Protein AF-A0A9E5UWP7-F1 (afdb_monomer_lite)

Sequence (345 aa):
MDYLLLKAWEAALHFHFDRAQHLLGEIMPRVEPDPQLSNEARVLRGFINAVSGNVSHQAIDEINEAVHYFSTQRKYRSASRAWLISTWLYAQRGESNLVAESMRKQENLLNLIGSAHHVVRIHEFSRVHLFSQWSTAARKMIRNAADQNHANNTTFLRIYGFGSPRVLMGEDTTRSRAVYGNIGLKLLLYMLEKRIATLNELIDAIYPDTDPKVSRTRFHTAMSEFKKTINEPDWCVYSAVRGQYEIGEEFLYYYDTEEFNRLHDQMARVHSLPQQLILWLRMLELYDEFAVSLDGEVFDQLREFYRNRFEALREHIAGVMPDLKREAYIDPYWIDYLNKRLKLK

Structure (mmCIF, N/CA/C/O backbone):
data_AF-A0A9E5UWP7-F1
#
_entry.id   AF-A0A9E5UWP7-F1
#
loop_
_atom_site.group_PDB
_atom_site.id
_atom_site.type_symbol
_atom_site.label_atom_id
_atom_site.label_alt_id
_atom_site.label_comp_id
_atom_site.label_asym_id
_atom_site.label_entity_id
_atom_site.label_seq_id
_atom_site.pdbx_PDB_ins_code
_atom_site.Cartn_x
_atom_site.Cartn_y
_atom_site.Cartn_z
_atom_site.occupancy
_atom_site.B_iso_or_equiv
_atom_site.auth_seq_id
_atom_site.auth_comp_id
_atom_site.auth_asym_id
_atom_site.auth_atom_id
_atom_site.pdbx_PDB_model_num
ATOM 1 N N . MET A 1 1 ? 13.812 23.009 -9.550 1.00 61.75 1 MET A N 1
ATOM 2 C CA . MET A 1 1 ? 13.468 21.946 -10.517 1.00 61.75 1 MET A CA 1
ATOM 3 C C . MET A 1 1 ? 12.455 22.539 -11.471 1.00 61.75 1 MET A C 1
ATOM 5 O O . MET A 1 1 ? 11.557 23.215 -10.984 1.00 61.75 1 MET A O 1
ATOM 9 N N . ASP A 1 2 ? 12.639 22.369 -12.779 1.00 83.75 2 ASP A N 1
ATOM 10 C CA . ASP A 1 2 ? 11.694 22.882 -13.777 1.00 83.75 2 ASP A CA 1
ATOM 11 C C . ASP A 1 2 ? 10.281 22.326 -13.506 1.00 83.75 2 ASP A C 1
ATOM 13 O O . ASP A 1 2 ? 10.116 21.142 -13.193 1.00 83.75 2 ASP A O 1
ATOM 17 N N . TYR A 1 3 ? 9.267 23.188 -13.578 1.00 86.88 3 TYR A N 1
ATOM 18 C CA . TYR A 1 3 ? 7.869 22.834 -13.325 1.00 86.88 3 TYR A CA 1
ATOM 19 C C . TYR A 1 3 ? 7.346 21.765 -14.294 1.00 86.88 3 TYR A C 1
ATOM 21 O O . TYR A 1 3 ? 6.560 20.900 -13.904 1.00 86.88 3 TYR A O 1
ATOM 29 N N . LEU A 1 4 ? 7.802 21.780 -15.546 1.00 85.88 4 LEU A N 1
ATOM 30 C CA . LEU A 1 4 ? 7.428 20.767 -16.525 1.00 85.88 4 LEU A CA 1
ATOM 31 C C . LEU A 1 4 ? 8.072 19.419 -16.190 1.00 85.88 4 LEU A C 1
ATOM 33 O O . LEU A 1 4 ? 7.406 18.392 -16.296 1.00 85.88 4 LEU A O 1
ATOM 37 N N . LEU A 1 5 ? 9.317 19.409 -15.702 1.00 87.88 5 LEU A N 1
ATOM 38 C CA . LEU A 1 5 ? 9.981 18.179 -15.255 1.00 87.88 5 LEU A CA 1
ATOM 39 C C . LEU A 1 5 ? 9.270 17.562 -14.047 1.00 87.88 5 LEU A C 1
ATOM 41 O O . LEU A 1 5 ? 9.097 16.347 -13.994 1.00 87.88 5 LEU A O 1
ATOM 45 N N . LEU A 1 6 ? 8.789 18.394 -13.120 1.00 85.88 6 LEU A N 1
ATOM 46 C CA . LEU A 1 6 ? 7.908 17.970 -12.027 1.00 85.88 6 LEU A CA 1
ATOM 47 C C . LEU A 1 6 ? 6.630 17.299 -12.547 1.00 85.88 6 LEU A C 1
ATOM 49 O O . LEU A 1 6 ? 6.312 16.192 -12.121 1.00 85.88 6 LEU A O 1
ATOM 53 N N . LYS A 1 7 ? 5.933 17.929 -13.499 1.00 86.12 7 LYS A N 1
ATOM 54 C CA . LYS A 1 7 ? 4.721 17.365 -14.115 1.00 86.12 7 LYS A CA 1
ATOM 55 C C . LYS A 1 7 ? 4.980 16.075 -14.880 1.00 86.12 7 LYS A C 1
ATOM 57 O O . LYS A 1 7 ? 4.128 15.192 -14.894 1.00 86.12 7 LYS A O 1
ATOM 62 N N . ALA A 1 8 ? 6.131 15.966 -15.534 1.00 87.75 8 ALA A N 1
ATOM 63 C CA . ALA A 1 8 ? 6.506 14.766 -16.265 1.00 87.75 8 ALA A CA 1
ATOM 64 C C . ALA A 1 8 ? 6.761 13.599 -15.296 1.00 87.75 8 ALA A C 1
ATOM 66 O O . ALA A 1 8 ? 6.270 12.494 -15.524 1.00 87.75 8 ALA A O 1
ATOM 67 N N . TRP A 1 9 ? 7.430 13.863 -14.167 1.00 87.25 9 TRP A N 1
ATOM 68 C CA . TRP A 1 9 ? 7.557 12.906 -13.065 1.00 87.25 9 TRP A CA 1
ATOM 69 C C . TRP A 1 9 ? 6.205 12.516 -12.476 1.00 87.25 9 TRP A C 1
ATOM 71 O O . TRP A 1 9 ? 5.937 11.332 -12.307 1.00 87.25 9 TRP A O 1
ATOM 81 N N . GLU A 1 10 ? 5.343 13.489 -12.190 1.00 73.69 10 GLU A N 1
ATOM 82 C CA . GLU A 1 10 ? 3.994 13.242 -11.681 1.00 73.69 10 GLU A CA 1
ATOM 83 C C . GLU A 1 10 ? 3.199 12.350 -12.641 1.00 73.69 10 GLU A C 1
ATOM 85 O O . GLU A 1 10 ? 2.652 11.336 -12.216 1.00 73.69 10 GLU A O 1
ATOM 90 N N . ALA A 1 11 ? 3.198 12.663 -13.939 1.00 75.25 11 ALA A N 1
ATOM 91 C CA . ALA A 1 11 ? 2.540 11.854 -14.958 1.00 75.25 11 ALA A CA 1
ATOM 92 C C . ALA A 1 11 ? 3.095 10.422 -15.000 1.00 75.25 11 ALA A C 1
ATOM 94 O O . ALA A 1 11 ? 2.311 9.475 -15.011 1.00 75.25 11 ALA A O 1
ATOM 95 N N . ALA A 1 12 ? 4.420 10.248 -14.965 1.00 77.62 12 ALA A N 1
ATOM 96 C CA . ALA A 1 12 ? 5.044 8.925 -14.981 1.00 77.62 12 ALA A CA 1
ATOM 97 C C . ALA A 1 12 ? 4.727 8.112 -13.715 1.00 77.62 12 ALA A C 1
ATOM 99 O O . ALA A 1 12 ? 4.446 6.921 -13.805 1.00 77.62 12 ALA A O 1
ATOM 100 N N . LEU A 1 13 ? 4.722 8.749 -12.539 1.00 73.69 13 LEU A N 1
ATOM 101 C CA . LEU A 1 13 ? 4.362 8.110 -11.267 1.00 73.69 13 LEU A CA 1
ATOM 102 C C . LEU A 1 13 ? 2.877 7.722 -11.200 1.00 73.69 13 LEU A C 1
ATOM 104 O O . LEU A 1 13 ? 2.523 6.782 -10.494 1.00 73.69 13 LEU A O 1
ATOM 108 N N . HIS A 1 14 ? 2.023 8.411 -11.959 1.00 70.56 14 HIS A N 1
ATOM 109 C CA . HIS A 1 14 ? 0.613 8.066 -12.158 1.00 70.56 14 HIS A CA 1
ATOM 110 C C . HIS A 1 14 ? 0.376 7.188 -13.396 1.00 70.56 14 HIS A C 1
ATOM 112 O O . HIS A 1 14 ? -0.765 7.021 -13.819 1.00 70.56 14 HIS A O 1
ATOM 118 N N . PHE A 1 15 ? 1.435 6.607 -13.968 1.00 75.06 15 PHE A N 1
ATOM 119 C CA . PHE A 1 15 ? 1.376 5.686 -15.107 1.00 75.06 15 PHE A CA 1
ATOM 120 C C . PHE A 1 15 ? 0.800 6.289 -16.404 1.00 75.06 15 PHE A C 1
ATOM 122 O O . PHE A 1 15 ? 0.404 5.570 -17.317 1.00 75.06 15 PHE A O 1
ATOM 129 N N . HIS A 1 16 ? 0.799 7.616 -16.538 1.00 80.06 16 HIS A N 1
ATOM 130 C CA . HIS A 1 16 ? 0.444 8.322 -17.770 1.00 80.06 16 HIS A CA 1
ATOM 131 C C . HIS A 1 16 ? 1.678 8.482 -18.676 1.00 80.06 16 HIS A C 1
ATOM 133 O O . HIS A 1 16 ? 2.157 9.598 -18.893 1.00 80.06 16 HIS A O 1
ATOM 139 N N . PHE A 1 17 ? 2.225 7.370 -19.179 1.00 85.75 17 PHE A N 1
ATOM 140 C CA . PHE A 1 17 ? 3.526 7.354 -19.867 1.00 85.75 17 PHE A CA 1
ATOM 141 C C . PHE A 1 17 ? 3.561 8.149 -21.167 1.00 85.75 17 PHE A C 1
ATOM 143 O O . PHE A 1 17 ? 4.529 8.869 -21.377 1.00 85.75 17 PHE A O 1
ATOM 150 N N . ASP A 1 18 ? 2.502 8.126 -21.978 1.00 85.75 18 ASP A N 1
ATOM 151 C CA . ASP A 1 18 ? 2.444 8.937 -23.204 1.00 85.75 18 ASP A CA 1
ATOM 152 C C . ASP A 1 18 ? 2.550 10.429 -22.886 1.00 85.75 18 ASP A C 1
ATOM 154 O O . ASP A 1 18 ? 3.300 11.175 -23.517 1.00 85.75 18 ASP A O 1
ATOM 158 N N . ARG A 1 19 ? 1.851 10.860 -21.831 1.00 89.06 19 ARG A N 1
ATOM 159 C CA . ARG A 1 19 ? 1.917 12.236 -21.338 1.00 89.06 19 ARG A CA 1
ATOM 160 C C . ARG A 1 19 ? 3.298 12.559 -20.776 1.00 89.06 19 ARG A C 1
ATOM 162 O O . ARG A 1 19 ? 3.819 13.636 -21.049 1.00 89.06 19 ARG A O 1
ATOM 169 N N . ALA A 1 20 ? 3.884 11.657 -19.992 1.00 91.00 20 ALA A N 1
ATOM 170 C CA . ALA A 1 20 ? 5.219 11.846 -19.436 1.00 91.00 20 ALA A CA 1
ATOM 171 C C . ALA A 1 20 ? 6.283 11.939 -20.540 1.00 91.00 20 ALA A C 1
ATOM 173 O O . ALA A 1 20 ? 7.130 12.826 -20.493 1.00 91.00 20 ALA A O 1
ATOM 174 N N . GLN A 1 21 ? 6.197 11.079 -21.556 1.00 92.75 21 GLN A N 1
ATOM 175 C CA . GLN A 1 21 ? 7.086 11.049 -22.714 1.00 92.75 21 GLN A CA 1
ATOM 176 C C . GLN A 1 21 ? 6.933 12.310 -23.570 1.00 92.75 21 GLN A C 1
ATOM 178 O O . GLN A 1 21 ? 7.932 12.899 -23.981 1.00 92.75 21 GLN A O 1
ATOM 183 N N . HIS A 1 22 ? 5.696 12.757 -23.798 1.00 93.31 22 HIS A N 1
ATOM 184 C CA . HIS A 1 22 ? 5.411 14.006 -24.497 1.00 93.31 22 HIS A CA 1
ATOM 185 C C . HIS A 1 22 ? 6.023 15.209 -23.767 1.00 93.31 22 HIS A C 1
ATOM 187 O O . HIS A 1 22 ? 6.807 15.948 -24.360 1.00 93.31 22 HIS A O 1
ATOM 193 N N . LEU A 1 23 ? 5.755 15.348 -22.461 1.00 94.44 23 LEU A N 1
ATOM 194 C CA . LEU A 1 23 ? 6.343 16.406 -21.633 1.00 94.44 23 LEU A CA 1
ATOM 195 C C . LEU A 1 23 ? 7.872 16.335 -21.640 1.00 94.44 23 LEU A C 1
ATOM 197 O O . LEU A 1 23 ? 8.538 17.355 -21.773 1.00 94.44 23 LEU A O 1
ATOM 201 N N . LEU A 1 24 ? 8.444 15.135 -21.541 1.00 94.19 24 LEU A N 1
ATOM 202 C CA . LEU A 1 24 ? 9.887 14.941 -21.609 1.00 94.19 24 LEU A CA 1
ATOM 203 C C . LEU A 1 24 ? 10.463 15.447 -22.942 1.00 94.19 24 LEU A C 1
ATOM 205 O O . LEU A 1 24 ? 11.496 16.113 -22.932 1.00 94.19 24 LEU A O 1
ATOM 209 N N . GLY A 1 25 ? 9.788 15.198 -24.067 1.00 94.00 25 GLY A N 1
ATOM 210 C CA . GLY A 1 25 ? 10.163 15.738 -25.377 1.00 94.00 25 GLY A CA 1
ATOM 211 C C . GLY A 1 25 ? 10.193 17.270 -25.417 1.00 94.00 25 GLY A C 1
ATOM 212 O O . GLY A 1 25 ? 11.116 17.845 -25.988 1.00 94.00 25 GLY A O 1
ATOM 213 N N . GLU A 1 26 ? 9.243 17.937 -24.754 1.00 94.38 26 GLU A N 1
ATOM 214 C CA . GLU A 1 26 ? 9.214 19.405 -24.650 1.00 94.38 26 GLU A CA 1
ATOM 215 C C . GLU A 1 26 ? 10.327 19.971 -23.754 1.00 94.38 26 GLU A C 1
ATOM 217 O O . GLU A 1 26 ? 10.829 21.075 -23.987 1.00 94.38 26 GLU A O 1
ATOM 222 N N . ILE A 1 27 ? 10.696 19.232 -22.706 1.00 94.00 27 ILE A N 1
ATOM 223 C CA . ILE A 1 27 ? 11.631 19.683 -21.669 1.00 94.00 27 ILE A CA 1
ATOM 224 C C . ILE A 1 27 ? 13.079 19.520 -22.113 1.00 94.00 27 ILE A C 1
ATOM 226 O O . ILE A 1 27 ? 13.896 20.390 -21.818 1.00 94.00 27 ILE A O 1
ATOM 230 N N . MET A 1 28 ? 13.409 18.425 -22.804 1.00 91.75 28 MET A N 1
ATOM 231 C CA . MET A 1 28 ? 14.795 18.056 -23.117 1.00 91.75 28 MET A CA 1
ATOM 232 C C . MET A 1 28 ? 15.614 19.193 -23.752 1.00 91.75 28 MET A C 1
ATOM 234 O O . MET A 1 28 ? 16.665 19.502 -23.192 1.00 91.75 28 MET A O 1
ATOM 238 N N . PRO A 1 29 ? 15.140 19.903 -24.799 1.00 93.00 29 PRO A N 1
ATOM 239 C CA . PRO A 1 29 ? 15.897 21.012 -25.393 1.00 93.00 29 PRO A CA 1
ATOM 240 C C . PRO A 1 29 ? 16.141 22.186 -24.433 1.00 93.00 29 PRO A C 1
ATOM 242 O O . PRO A 1 29 ? 17.072 22.963 -24.617 1.00 93.00 29 PRO A O 1
ATOM 245 N N . ARG A 1 30 ? 15.289 22.348 -23.411 1.00 91.75 30 ARG A N 1
ATOM 246 C CA . ARG A 1 30 ? 15.376 23.441 -22.429 1.00 91.75 30 ARG A CA 1
ATOM 247 C C . ARG A 1 30 ? 16.336 23.121 -21.293 1.00 91.75 30 ARG A C 1
ATOM 249 O O . ARG A 1 30 ? 16.975 24.025 -20.767 1.00 91.75 30 ARG A O 1
ATOM 256 N N . VAL A 1 31 ? 16.406 21.850 -20.896 1.00 91.62 31 VAL A N 1
ATOM 257 C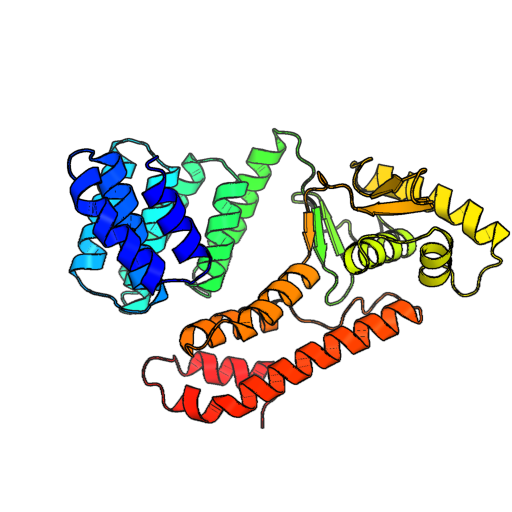 CA . VAL A 1 31 ? 17.232 21.402 -19.765 1.00 91.62 31 VAL A CA 1
ATOM 258 C C . VAL A 1 31 ? 18.616 20.931 -20.181 1.00 91.62 31 VAL A C 1
ATOM 260 O O . VAL A 1 31 ? 19.473 20.799 -19.318 1.00 91.62 31 VAL A O 1
ATOM 263 N N . GLU A 1 32 ? 18.853 20.694 -21.472 1.00 90.94 32 GLU A N 1
ATOM 264 C CA . GLU A 1 32 ? 20.148 20.253 -22.001 1.00 90.94 32 GLU A CA 1
ATOM 265 C C . GLU A 1 32 ? 21.340 21.132 -21.565 1.00 90.94 32 GLU A C 1
ATOM 267 O O . GLU A 1 32 ? 22.367 20.562 -21.190 1.00 90.94 32 GLU A O 1
ATOM 272 N N . PRO A 1 33 ? 21.224 22.477 -21.488 1.00 94.31 33 PRO A N 1
ATOM 273 C CA . PRO A 1 33 ? 22.312 23.326 -20.997 1.00 94.31 33 PRO A CA 1
ATOM 274 C C . PRO A 1 33 ? 22.608 23.191 -19.495 1.00 94.31 33 PRO A C 1
ATOM 276 O O . PRO A 1 33 ? 23.682 23.599 -19.057 1.00 94.31 33 PRO A O 1
ATOM 279 N N . ASP A 1 34 ? 21.677 22.657 -18.695 1.00 95.75 34 ASP A N 1
ATOM 280 C CA . ASP A 1 34 ? 21.845 22.435 -17.255 1.00 95.75 34 ASP A CA 1
ATOM 281 C C . ASP A 1 34 ? 22.144 20.945 -16.992 1.00 95.75 34 ASP A C 1
ATOM 283 O O . ASP A 1 34 ? 21.238 20.104 -17.041 1.00 95.75 34 ASP A O 1
ATOM 287 N N . PRO A 1 35 ? 23.392 20.583 -16.636 1.00 94.94 35 PRO A N 1
ATOM 288 C CA . PRO A 1 35 ? 23.767 19.189 -16.422 1.00 94.94 35 PRO A CA 1
ATOM 289 C C . PRO A 1 35 ? 22.945 18.486 -15.338 1.00 94.94 35 PRO A C 1
ATOM 291 O O . PRO A 1 35 ? 22.745 17.276 -15.413 1.00 94.94 35 PRO A O 1
ATOM 294 N N . GLN A 1 36 ? 22.461 19.203 -14.320 1.00 95.12 36 GLN A N 1
ATOM 295 C CA . GLN A 1 36 ? 21.628 18.596 -13.288 1.00 95.12 36 GLN A CA 1
ATOM 296 C C . GLN A 1 36 ? 20.248 18.252 -13.839 1.00 95.12 36 GLN A C 1
ATOM 298 O O . GLN A 1 36 ? 19.777 17.132 -13.634 1.00 95.12 36 GLN A O 1
ATOM 303 N N . LEU A 1 37 ? 19.592 19.206 -14.499 1.00 94.25 37 LEU A N 1
ATOM 304 C CA . LEU A 1 37 ? 18.239 19.005 -15.015 1.00 94.25 37 LEU A CA 1
ATOM 305 C C . LEU A 1 37 ? 18.226 18.015 -16.185 1.00 94.25 37 LEU A C 1
ATOM 307 O O . LEU A 1 37 ? 17.345 17.158 -16.230 1.00 94.25 37 LEU A O 1
ATOM 311 N N . SER A 1 38 ? 19.235 18.061 -17.058 1.00 96.25 38 SER A N 1
ATOM 312 C CA . SER A 1 38 ? 19.435 17.082 -18.130 1.00 96.25 38 SER A CA 1
ATOM 313 C C . SER A 1 38 ? 19.564 15.655 -17.581 1.00 96.25 38 SER A C 1
ATOM 315 O O . SER A 1 38 ? 18.869 14.744 -18.033 1.00 96.25 38 SER A O 1
ATOM 317 N N . ASN A 1 39 ? 20.358 15.447 -16.522 1.00 97.00 39 ASN A N 1
ATOM 318 C CA . ASN A 1 39 ? 20.474 14.123 -15.909 1.00 97.00 39 ASN A CA 1
ATOM 319 C C . ASN A 1 39 ? 19.204 13.687 -15.159 1.00 97.00 39 ASN A C 1
ATOM 321 O O . ASN A 1 39 ? 18.863 12.511 -15.209 1.00 97.00 39 ASN A O 1
ATOM 325 N N . GLU A 1 40 ? 18.446 14.585 -14.517 1.00 94.94 40 GLU A N 1
ATOM 326 C CA . GLU A 1 40 ? 17.133 14.218 -13.946 1.00 94.94 40 GLU A CA 1
ATOM 327 C C . GLU A 1 40 ? 16.128 13.818 -15.045 1.00 94.94 40 GLU A C 1
ATOM 329 O O . GLU A 1 40 ? 15.334 12.897 -14.850 1.00 94.94 40 GLU A O 1
ATOM 334 N N . ALA A 1 41 ? 16.180 14.462 -16.215 1.00 95.69 41 ALA A N 1
ATOM 335 C CA . ALA A 1 41 ? 15.358 14.105 -17.369 1.00 95.69 41 ALA A CA 1
ATOM 336 C C . ALA A 1 41 ? 15.743 12.731 -17.953 1.00 95.69 41 ALA A C 1
ATOM 338 O O . ALA A 1 41 ? 14.860 11.934 -18.275 1.00 95.69 41 ALA A O 1
ATOM 339 N N . ARG A 1 42 ? 17.041 12.395 -17.999 1.00 96.56 42 ARG A N 1
ATOM 340 C CA . ARG A 1 42 ? 17.523 11.041 -18.343 1.00 96.56 42 ARG A CA 1
ATOM 341 C C . ARG A 1 42 ? 17.041 9.988 -17.347 1.00 96.56 42 ARG A C 1
ATOM 343 O O . ARG A 1 42 ? 16.608 8.917 -17.759 1.00 96.56 42 ARG A O 1
ATOM 350 N N . VAL A 1 43 ? 17.040 10.303 -16.047 1.00 95.62 43 VAL A N 1
ATOM 351 C CA . VAL A 1 43 ? 16.481 9.412 -15.014 1.00 95.62 43 VAL A CA 1
ATOM 352 C C . VAL A 1 43 ? 14.995 9.156 -15.254 1.00 95.62 43 VAL A C 1
ATOM 354 O O . VAL A 1 43 ? 14.568 8.004 -15.228 1.00 95.62 43 VAL A O 1
ATOM 357 N N . LEU A 1 44 ? 14.214 10.199 -15.545 1.00 94.19 44 LEU A N 1
ATOM 358 C CA . LEU A 1 44 ? 12.800 10.049 -15.888 1.00 94.19 44 LEU A CA 1
ATOM 359 C C . LEU A 1 44 ? 12.604 9.188 -17.145 1.00 94.19 44 LEU A C 1
ATOM 361 O O . LEU A 1 44 ? 11.760 8.296 -17.145 1.00 94.19 44 LEU A O 1
ATOM 365 N N . ARG A 1 45 ? 13.405 9.399 -18.195 1.00 95.19 45 ARG A N 1
ATOM 366 C CA . ARG A 1 45 ? 13.354 8.570 -19.408 1.00 95.19 45 ARG A CA 1
ATOM 367 C C . ARG A 1 45 ? 13.653 7.106 -19.119 1.00 95.19 45 ARG A C 1
ATOM 369 O O . ARG A 1 45 ? 12.915 6.231 -19.559 1.00 95.19 45 ARG A O 1
ATOM 376 N N . GLY A 1 46 ? 14.718 6.847 -18.361 1.00 94.25 46 GLY A N 1
ATOM 377 C CA . GLY A 1 46 ? 15.086 5.503 -17.932 1.00 94.25 46 GLY A CA 1
ATOM 378 C C . GLY A 1 46 ? 13.952 4.840 -17.154 1.00 94.25 46 GLY A C 1
ATOM 379 O O . GLY A 1 46 ? 13.654 3.676 -17.397 1.00 94.25 46 GLY A O 1
ATOM 380 N N . PHE A 1 47 ? 13.269 5.589 -16.281 1.00 90.38 47 PHE A N 1
ATOM 381 C CA . PHE A 1 47 ? 12.093 5.102 -15.562 1.00 90.38 47 PHE A CA 1
ATOM 382 C C . PHE A 1 47 ? 10.945 4.741 -16.512 1.00 90.38 47 PHE A C 1
ATOM 384 O O . PHE A 1 47 ? 10.415 3.641 -16.413 1.00 90.38 47 PHE A O 1
ATOM 391 N N . ILE A 1 48 ? 10.597 5.616 -17.462 1.00 89.44 48 ILE A N 1
ATOM 392 C CA . ILE A 1 48 ? 9.552 5.344 -18.463 1.00 89.44 48 ILE A CA 1
ATOM 393 C C . ILE A 1 48 ? 9.893 4.083 -19.269 1.00 89.44 48 ILE A C 1
ATOM 395 O O . ILE A 1 48 ? 9.040 3.209 -19.424 1.00 89.44 48 ILE A O 1
ATOM 399 N N . ASN A 1 49 ? 11.141 3.953 -19.728 1.00 89.38 49 ASN A N 1
ATOM 400 C CA . ASN A 1 49 ? 11.614 2.788 -20.476 1.00 89.38 49 ASN A CA 1
ATOM 401 C C . ASN A 1 49 ? 11.533 1.506 -19.646 1.00 89.38 49 ASN A C 1
ATOM 403 O O . ASN A 1 49 ? 11.017 0.503 -20.134 1.00 89.38 49 ASN A O 1
ATOM 407 N N . ALA A 1 50 ? 11.979 1.558 -18.388 1.00 83.31 50 ALA A N 1
ATOM 408 C CA . ALA A 1 50 ? 11.925 0.423 -17.480 1.00 83.31 50 ALA A CA 1
ATOM 409 C C . ALA A 1 50 ? 10.474 -0.007 -17.216 1.00 83.31 50 ALA A C 1
ATOM 411 O O . ALA A 1 50 ? 10.140 -1.178 -17.352 1.00 83.31 50 ALA A O 1
ATOM 412 N N . VAL A 1 51 ? 9.559 0.925 -16.933 1.00 77.38 51 VAL A N 1
ATOM 413 C CA . VAL A 1 51 ? 8.149 0.565 -16.695 1.00 77.38 51 VAL A CA 1
ATOM 414 C C . VAL A 1 51 ? 7.468 0.042 -17.964 1.00 77.38 51 VAL A C 1
ATOM 416 O O . VAL A 1 51 ? 6.612 -0.837 -17.884 1.00 77.38 51 VAL A O 1
ATOM 419 N N . SER A 1 52 ? 7.852 0.558 -19.132 1.00 79.06 52 SER A N 1
ATOM 420 C CA . SER A 1 52 ? 7.260 0.173 -20.420 1.00 79.06 52 SER A CA 1
ATOM 421 C C . SER A 1 52 ? 7.881 -1.092 -21.027 1.00 79.06 52 SER A C 1
ATOM 423 O O . SER A 1 52 ? 7.409 -1.551 -22.060 1.00 79.06 52 SER A O 1
ATOM 425 N N . GLY A 1 53 ? 8.952 -1.637 -20.436 1.00 77.81 53 GLY A N 1
ATOM 426 C CA . GLY A 1 53 ? 9.706 -2.769 -20.993 1.00 77.81 53 GLY A CA 1
ATOM 427 C C . GLY A 1 53 ? 10.527 -2.433 -22.247 1.00 77.81 53 GLY A C 1
ATOM 428 O O . GLY A 1 53 ? 11.088 -3.327 -22.876 1.00 77.81 53 GLY A O 1
ATOM 429 N N . ASN A 1 54 ? 10.637 -1.152 -22.607 1.00 86.19 54 ASN A N 1
ATOM 430 C CA . ASN A 1 54 ? 11.368 -0.680 -23.784 1.00 86.19 54 ASN A CA 1
ATOM 431 C C . ASN A 1 54 ? 12.855 -0.507 -23.461 1.00 86.19 54 ASN A C 1
ATOM 433 O O . ASN A 1 54 ? 13.373 0.611 -23.383 1.00 86.19 54 ASN A O 1
ATOM 437 N N . VAL A 1 55 ? 13.554 -1.620 -23.239 1.00 87.50 55 VAL A N 1
ATOM 438 C CA . VAL A 1 55 ? 14.972 -1.582 -22.876 1.00 87.50 55 VAL A CA 1
ATOM 439 C C . VAL A 1 55 ? 15.854 -1.502 -24.113 1.00 87.50 55 VAL A C 1
ATOM 441 O O . VAL A 1 55 ? 15.847 -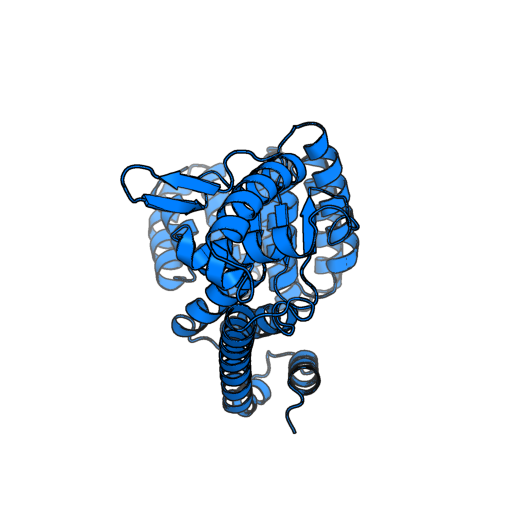2.387 -24.964 1.00 87.50 55 VAL A O 1
ATOM 444 N N . SER A 1 56 ? 16.668 -0.452 -24.184 1.00 90.81 56 SER A N 1
ATOM 445 C CA . SER A 1 56 ? 17.696 -0.272 -25.209 1.00 90.81 56 SER A CA 1
ATOM 446 C C . SER A 1 56 ? 19.059 -0.023 -24.567 1.00 90.81 56 SER A C 1
ATOM 448 O O . SER A 1 56 ? 19.142 0.428 -23.423 1.00 90.81 56 SER A O 1
ATOM 450 N N . HIS A 1 57 ? 20.134 -0.277 -25.318 1.00 91.50 57 HIS A N 1
ATOM 451 C CA . HIS A 1 57 ? 21.488 0.095 -24.895 1.00 91.50 57 HIS A CA 1
ATOM 452 C C . HIS A 1 57 ? 21.582 1.591 -24.584 1.00 91.50 57 HIS A C 1
ATOM 454 O O . HIS A 1 57 ? 22.064 1.959 -23.521 1.00 91.50 57 HIS A O 1
ATOM 460 N N . GLN A 1 58 ? 20.980 2.433 -25.429 1.00 93.75 58 GLN A N 1
ATOM 461 C CA . GLN A 1 58 ? 20.922 3.876 -25.206 1.00 93.75 58 GLN A CA 1
ATOM 462 C C . GLN A 1 58 ? 20.266 4.241 -23.865 1.00 93.75 58 GLN A C 1
ATOM 464 O O . GLN A 1 58 ? 20.781 5.089 -23.144 1.00 93.75 58 GLN A O 1
ATOM 469 N N . ALA A 1 59 ? 19.150 3.600 -23.497 1.00 91.75 59 ALA A N 1
ATOM 470 C CA . ALA A 1 59 ? 18.488 3.867 -22.219 1.00 91.75 59 ALA A CA 1
ATOM 471 C C . ALA A 1 59 ? 19.381 3.522 -21.014 1.00 91.75 59 ALA A C 1
ATOM 473 O O . ALA A 1 59 ? 19.356 4.224 -20.001 1.00 91.75 59 ALA A O 1
ATOM 474 N N . ILE A 1 60 ? 20.163 2.445 -21.130 1.00 93.25 60 ILE A N 1
ATOM 475 C CA . ILE A 1 60 ? 21.113 2.002 -20.105 1.00 93.25 60 ILE A CA 1
ATOM 476 C C . ILE A 1 60 ? 22.311 2.956 -20.020 1.00 93.25 60 ILE A C 1
ATOM 478 O O . ILE A 1 60 ? 22.724 3.339 -18.926 1.00 93.25 60 ILE A O 1
ATOM 482 N N . ASP A 1 61 ? 22.846 3.385 -21.157 1.00 95.31 61 ASP A N 1
ATOM 483 C CA . ASP A 1 61 ? 23.972 4.314 -21.195 1.00 95.31 61 ASP A CA 1
ATOM 484 C C . ASP A 1 61 ? 23.569 5.676 -20.609 1.00 95.31 61 ASP A C 1
ATOM 486 O O . ASP A 1 61 ? 24.238 6.186 -19.710 1.00 95.31 61 ASP A O 1
ATOM 490 N N . GLU A 1 62 ? 22.405 6.208 -20.999 1.00 94.75 62 GLU A N 1
ATOM 491 C CA . GLU A 1 62 ? 21.872 7.469 -20.469 1.00 94.75 62 GLU A CA 1
ATOM 492 C C . GLU A 1 62 ? 21.654 7.419 -18.944 1.00 94.75 62 GLU A C 1
ATOM 494 O O . GLU A 1 62 ? 21.978 8.384 -18.239 1.00 94.75 62 GLU A O 1
ATOM 499 N N . ILE A 1 63 ? 21.130 6.308 -18.401 1.00 96.00 63 ILE A N 1
ATOM 500 C CA . ILE A 1 63 ? 20.941 6.178 -16.947 1.00 96.00 63 ILE A CA 1
ATOM 501 C C . ILE A 1 63 ? 22.275 6.003 -16.215 1.00 96.00 63 ILE A C 1
ATOM 503 O O . ILE A 1 63 ? 22.439 6.542 -15.120 1.00 96.00 63 ILE A O 1
ATOM 507 N N . ASN A 1 64 ? 23.242 5.297 -16.805 1.00 95.31 64 ASN A N 1
ATOM 508 C CA . ASN A 1 64 ? 24.569 5.110 -16.224 1.00 95.31 64 ASN A CA 1
ATOM 509 C C . ASN A 1 64 ? 25.360 6.424 -16.197 1.00 95.31 64 ASN A C 1
ATOM 511 O O . ASN A 1 64 ? 26.026 6.720 -15.202 1.00 95.31 64 ASN A O 1
ATOM 515 N N . GLU A 1 65 ? 25.232 7.256 -17.232 1.00 96.00 65 GLU A N 1
ATOM 516 C CA . GLU A 1 65 ? 25.763 8.619 -17.235 1.00 96.00 65 GLU A CA 1
ATOM 517 C C . GLU A 1 65 ? 25.149 9.458 -16.107 1.00 96.00 65 GLU A C 1
ATOM 519 O O . GLU A 1 65 ? 25.876 10.119 -15.360 1.00 96.00 65 GLU A O 1
ATOM 524 N N . ALA A 1 66 ? 23.828 9.377 -15.911 1.00 96.62 66 ALA A N 1
ATOM 525 C CA . ALA A 1 66 ? 23.153 10.075 -14.819 1.00 96.62 66 ALA A CA 1
ATOM 526 C C . ALA A 1 66 ? 23.604 9.575 -13.438 1.00 96.62 66 ALA A C 1
ATOM 528 O O . ALA A 1 66 ? 23.883 10.378 -12.542 1.00 96.62 66 ALA A O 1
ATOM 529 N N . VAL A 1 67 ? 23.741 8.256 -13.266 1.00 94.75 67 VAL A N 1
ATOM 530 C CA . VAL A 1 67 ? 24.317 7.631 -12.068 1.00 94.75 67 VAL A CA 1
ATOM 531 C C . VAL A 1 67 ? 25.705 8.197 -11.781 1.00 94.75 67 VAL A C 1
ATOM 533 O O . VAL A 1 67 ? 25.969 8.625 -10.650 1.00 94.75 67 VAL A O 1
ATOM 536 N N . HIS A 1 68 ? 26.581 8.218 -12.787 1.00 95.31 68 HIS A N 1
ATOM 537 C CA . HIS A 1 68 ? 27.947 8.705 -12.654 1.00 95.31 68 HIS A CA 1
ATOM 538 C C . HIS A 1 68 ? 27.962 10.187 -12.269 1.00 95.31 68 HIS A C 1
ATOM 540 O O . HIS A 1 68 ? 28.599 10.562 -11.282 1.00 95.31 68 HIS A O 1
ATOM 546 N N . TYR A 1 69 ? 27.191 11.016 -12.977 1.00 97.06 69 TYR A N 1
ATOM 547 C CA . TYR A 1 69 ? 27.059 12.440 -12.690 1.00 97.06 69 TYR A CA 1
ATOM 548 C C . TYR A 1 69 ? 26.605 12.691 -11.245 1.00 97.06 69 TYR A C 1
ATOM 550 O O . TYR A 1 69 ? 27.290 13.389 -10.492 1.00 97.06 69 TYR A O 1
ATOM 558 N N . PHE A 1 70 ? 25.484 12.103 -10.811 1.00 95.94 70 PHE A N 1
ATOM 559 C CA . PHE A 1 70 ? 24.952 12.358 -9.470 1.00 95.94 70 PHE A CA 1
ATOM 560 C C . PHE A 1 70 ? 25.863 11.834 -8.361 1.00 95.94 70 PHE A C 1
ATOM 562 O O . PHE A 1 70 ? 25.968 12.475 -7.314 1.00 95.94 70 PHE A O 1
ATOM 569 N N . SER A 1 71 ? 26.539 10.708 -8.592 1.00 92.19 71 SER A N 1
ATOM 570 C CA . SER A 1 71 ? 27.530 10.161 -7.660 1.00 92.19 71 SER A CA 1
ATOM 571 C C . SER A 1 71 ? 28.708 11.120 -7.485 1.00 92.19 71 SER A C 1
ATOM 573 O O . SER A 1 71 ? 29.043 11.482 -6.357 1.00 92.19 71 SER A O 1
ATOM 575 N N . THR A 1 72 ? 29.275 11.609 -8.591 1.00 94.94 72 THR A N 1
ATOM 576 C CA . THR A 1 72 ? 30.399 12.559 -8.591 1.00 94.94 72 THR A CA 1
ATOM 577 C C . THR A 1 72 ? 30.026 13.883 -7.923 1.00 94.94 72 THR A C 1
ATOM 579 O O . THR A 1 72 ? 30.802 14.432 -7.145 1.00 94.94 72 THR A O 1
ATOM 582 N N . GLN A 1 73 ? 28.800 14.362 -8.142 1.00 95.88 73 GLN A N 1
ATOM 583 C CA . GLN A 1 73 ? 28.275 15.581 -7.516 1.00 95.88 73 GLN A CA 1
ATOM 584 C C . GLN A 1 73 ? 27.780 15.372 -6.073 1.00 95.88 73 GLN A C 1
ATOM 586 O O . GLN A 1 73 ? 27.198 16.286 -5.490 1.00 95.88 73 GLN A O 1
ATOM 591 N N . ARG A 1 74 ? 27.958 14.173 -5.493 1.00 92.50 74 ARG A N 1
ATOM 592 C CA . ARG A 1 74 ? 27.473 13.790 -4.151 1.00 92.50 74 ARG A CA 1
ATOM 593 C C . ARG A 1 74 ? 25.968 14.025 -3.943 1.00 92.50 74 ARG A C 1
ATOM 595 O O . ARG A 1 74 ? 25.495 14.201 -2.822 1.00 92.50 74 ARG A O 1
ATOM 602 N N . LYS A 1 75 ? 25.179 13.984 -5.020 1.00 89.81 75 LYS A N 1
ATOM 603 C CA . LYS A 1 75 ? 23.710 14.080 -4.995 1.00 89.81 75 LYS A CA 1
ATOM 604 C C . LYS A 1 75 ? 23.116 12.696 -4.750 1.00 89.81 75 LYS A C 1
ATOM 606 O O . LYS A 1 75 ? 22.430 12.136 -5.604 1.00 89.81 75 LYS A O 1
ATOM 611 N N . TYR A 1 76 ? 23.392 12.130 -3.574 1.00 86.94 76 TYR A N 1
ATOM 612 C CA . TYR A 1 76 ? 23.144 10.714 -3.291 1.00 86.94 76 TYR A CA 1
ATOM 613 C C . TYR A 1 76 ? 21.682 10.289 -3.498 1.00 86.94 76 TYR A C 1
ATOM 615 O O . TYR A 1 76 ? 21.437 9.233 -4.063 1.00 86.94 76 TYR A O 1
ATOM 623 N N . ARG A 1 77 ? 20.681 11.116 -3.165 1.00 82.00 77 ARG A N 1
ATOM 624 C CA . ARG A 1 77 ? 19.266 10.767 -3.429 1.00 82.00 77 ARG A CA 1
ATOM 625 C C . ARG A 1 77 ? 18.951 10.608 -4.922 1.00 82.00 77 ARG A C 1
ATOM 627 O O . ARG A 1 77 ? 18.198 9.709 -5.290 1.00 82.00 77 ARG A O 1
ATOM 634 N N . SER A 1 78 ? 19.514 11.457 -5.781 1.00 88.88 78 SER A N 1
ATOM 635 C CA . SER A 1 78 ? 19.347 11.351 -7.238 1.00 88.88 78 SER A CA 1
ATOM 636 C C . SER A 1 78 ? 20.142 10.178 -7.804 1.00 88.88 78 SER A C 1
ATOM 638 O O . SER A 1 78 ? 19.583 9.392 -8.565 1.00 88.88 78 SER A O 1
ATOM 640 N N . ALA A 1 79 ? 21.384 9.983 -7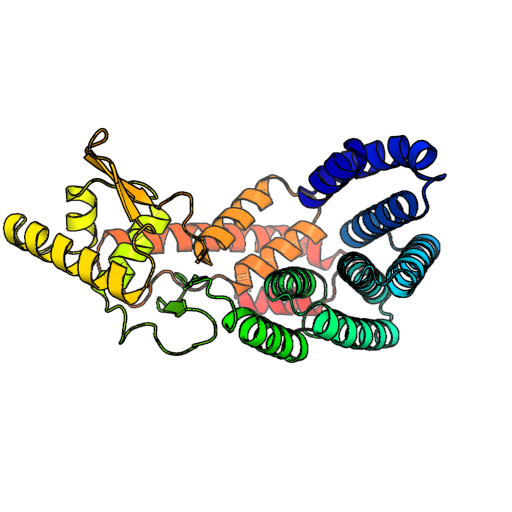.345 1.00 90.38 79 ALA A N 1
ATOM 641 C CA . ALA A 1 79 ? 22.196 8.820 -7.710 1.00 90.38 79 ALA A CA 1
ATOM 642 C C . ALA A 1 79 ? 21.477 7.508 -7.368 1.00 90.38 79 ALA A C 1
ATOM 644 O O . ALA A 1 79 ? 21.463 6.579 -8.163 1.00 90.38 79 ALA A O 1
ATOM 645 N N . SER A 1 80 ? 20.809 7.467 -6.215 1.00 85.56 80 SER A N 1
ATOM 646 C CA . SER A 1 80 ? 20.057 6.311 -5.738 1.00 85.56 80 SER A CA 1
ATOM 647 C C . SER A 1 80 ? 18.864 5.972 -6.626 1.00 85.56 80 SER A C 1
ATOM 649 O O . SER A 1 80 ? 18.638 4.808 -6.946 1.00 85.56 80 SER A O 1
ATOM 651 N N . ARG A 1 81 ? 18.098 6.985 -7.050 1.00 87.88 81 ARG A N 1
ATOM 652 C CA . ARG A 1 81 ? 16.984 6.793 -7.991 1.00 87.88 81 ARG A CA 1
ATOM 653 C C . ARG A 1 81 ? 17.497 6.275 -9.334 1.00 87.88 81 ARG A C 1
ATOM 655 O O . ARG A 1 81 ? 16.964 5.299 -9.849 1.00 87.88 81 ARG A O 1
ATOM 662 N N . ALA A 1 82 ? 18.565 6.881 -9.852 1.00 93.06 82 ALA A N 1
ATOM 663 C CA . ALA A 1 82 ? 19.178 6.479 -11.113 1.00 93.06 82 ALA A CA 1
ATOM 664 C C . ALA A 1 82 ? 19.708 5.031 -11.068 1.00 93.06 82 ALA A C 1
ATOM 666 O O . ALA A 1 82 ? 19.427 4.244 -11.967 1.00 93.06 82 ALA A O 1
ATOM 667 N N . TRP A 1 83 ? 20.387 4.647 -9.981 1.00 91.56 83 TRP A N 1
ATOM 668 C CA . TRP A 1 83 ? 20.876 3.282 -9.759 1.00 91.56 83 TRP A CA 1
ATOM 669 C C . TRP A 1 83 ? 19.747 2.254 -9.724 1.00 91.56 83 TRP A C 1
ATOM 671 O O . TRP A 1 83 ? 19.867 1.176 -10.305 1.00 91.56 83 TRP A O 1
ATOM 681 N N . LEU A 1 84 ? 18.637 2.580 -9.062 1.00 86.25 84 LEU A N 1
ATOM 682 C CA . LEU A 1 84 ? 17.477 1.697 -8.992 1.00 86.25 84 LEU A CA 1
ATOM 683 C C . LEU A 1 84 ? 16.877 1.433 -10.379 1.00 86.25 84 LEU A C 1
ATOM 685 O O . LEU A 1 84 ? 16.592 0.290 -10.725 1.00 86.25 84 LEU A O 1
ATOM 689 N N . ILE A 1 85 ? 16.741 2.486 -11.183 1.00 89.31 85 ILE A N 1
ATOM 690 C CA . ILE A 1 85 ? 16.240 2.395 -12.557 1.00 89.31 85 ILE A CA 1
ATOM 691 C C . ILE A 1 85 ? 17.213 1.607 -13.443 1.00 89.31 85 ILE A C 1
ATOM 693 O O . ILE A 1 85 ? 16.779 0.728 -14.178 1.00 89.31 85 ILE A O 1
ATOM 697 N N . SER A 1 86 ? 18.523 1.847 -13.323 1.00 92.81 86 SER A N 1
ATOM 698 C CA . SER A 1 86 ? 19.555 1.070 -14.028 1.00 92.81 86 SER A CA 1
ATOM 699 C C . SER A 1 86 ? 19.475 -0.423 -13.678 1.00 92.81 86 SER A C 1
ATOM 701 O O . SER A 1 86 ? 19.424 -1.273 -14.563 1.00 92.81 86 SER A O 1
ATOM 703 N N . THR A 1 87 ? 19.315 -0.745 -12.389 1.00 85.88 87 THR A N 1
ATOM 704 C CA . THR A 1 87 ? 19.101 -2.124 -11.911 1.00 85.88 87 THR A CA 1
ATOM 705 C C . THR A 1 87 ? 17.885 -2.776 -12.568 1.00 85.88 87 THR A C 1
ATOM 707 O O . THR A 1 87 ? 17.940 -3.947 -12.938 1.00 85.88 87 THR A O 1
ATOM 710 N N . TRP A 1 88 ? 16.793 -2.026 -12.728 1.00 84.12 88 TRP A N 1
ATOM 711 C CA . TRP A 1 88 ? 15.582 -2.515 -13.383 1.00 84.12 88 TRP A CA 1
ATOM 712 C C . TRP A 1 88 ? 15.794 -2.791 -14.869 1.00 84.12 88 TRP A C 1
ATOM 714 O O . TRP A 1 88 ? 15.447 -3.874 -15.342 1.00 84.12 88 TRP A O 1
ATOM 724 N N . LEU A 1 89 ? 16.457 -1.885 -15.582 1.00 86.44 89 LEU A N 1
ATOM 725 C CA . LEU A 1 89 ? 16.800 -2.097 -16.987 1.00 86.44 89 LEU A CA 1
ATOM 726 C C . LEU A 1 89 ? 17.712 -3.327 -17.175 1.00 86.44 89 LEU A C 1
ATOM 728 O O . LEU A 1 89 ? 17.479 -4.118 -18.089 1.00 86.44 89 LEU A O 1
ATOM 732 N N . TYR A 1 90 ? 18.689 -3.557 -16.287 1.00 84.81 90 TYR A N 1
ATOM 733 C CA . TYR A 1 90 ? 19.511 -4.779 -16.309 1.00 84.81 90 TYR A CA 1
ATOM 734 C C . TYR A 1 90 ? 18.694 -6.047 -16.055 1.00 84.81 90 TYR A C 1
ATOM 736 O O . TYR A 1 90 ? 18.882 -7.053 -16.741 1.00 84.81 90 TYR A O 1
ATOM 744 N N . ALA A 1 91 ? 17.770 -6.005 -15.092 1.00 74.06 91 ALA A N 1
ATOM 745 C CA . ALA A 1 91 ? 16.910 -7.142 -14.779 1.00 74.06 91 ALA A CA 1
ATOM 746 C C . ALA A 1 91 ? 16.038 -7.527 -15.979 1.00 74.06 91 ALA A C 1
ATOM 748 O O . ALA A 1 91 ? 15.936 -8.705 -16.310 1.00 74.06 91 ALA A O 1
ATOM 749 N N . GLN A 1 92 ? 15.491 -6.539 -16.688 1.00 76.12 92 GLN A N 1
ATOM 750 C CA . GLN A 1 92 ? 14.698 -6.765 -17.898 1.00 76.12 92 GLN A CA 1
ATOM 751 C C . GLN A 1 92 ? 15.503 -7.342 -19.070 1.00 76.12 92 GLN A C 1
ATOM 753 O O . GLN A 1 92 ? 14.929 -8.012 -19.922 1.00 76.12 92 GLN A O 1
ATOM 758 N N . ARG A 1 93 ? 16.827 -7.148 -19.105 1.00 80.69 93 ARG A N 1
ATOM 759 C CA . ARG A 1 93 ? 17.721 -7.800 -20.082 1.00 80.69 93 ARG A CA 1
ATOM 760 C C . ARG A 1 93 ? 18.210 -9.181 -19.643 1.00 80.69 93 ARG A C 1
ATOM 762 O O . ARG A 1 93 ? 18.972 -9.806 -20.374 1.00 80.69 93 ARG A O 1
ATOM 769 N N . GLY A 1 94 ? 17.819 -9.650 -18.458 1.00 71.88 94 GLY A N 1
ATOM 770 C CA . GLY A 1 94 ? 18.324 -10.901 -17.890 1.00 71.88 94 GLY A CA 1
ATOM 771 C C . GLY A 1 94 ? 19.795 -10.832 -17.459 1.00 71.88 94 GLY A C 1
ATOM 772 O O . GLY A 1 94 ? 20.439 -11.865 -17.294 1.00 71.88 94 GLY A O 1
ATOM 773 N N . GLU A 1 95 ? 20.359 -9.637 -17.254 1.00 79.25 95 GLU A N 1
ATOM 774 C CA . GLU A 1 95 ? 21.776 -9.444 -16.914 1.00 79.25 95 GLU A CA 1
ATOM 775 C C . GLU A 1 95 ? 22.019 -9.595 -15.400 1.00 79.25 95 GLU A C 1
ATOM 777 O O . GLU A 1 95 ? 22.422 -8.659 -14.709 1.00 79.25 95 GLU A O 1
ATOM 782 N N . SER A 1 96 ? 21.777 -10.792 -14.853 1.00 69.31 96 SER A N 1
ATOM 783 C CA . SER A 1 96 ? 21.754 -11.042 -13.398 1.00 69.31 96 SER A CA 1
ATOM 784 C C . SER A 1 96 ? 23.030 -10.624 -12.649 1.00 69.31 96 SER A C 1
ATOM 786 O O . SER A 1 96 ? 22.954 -10.186 -11.502 1.00 69.31 96 SER A O 1
ATOM 788 N N . ASN A 1 97 ? 24.201 -10.708 -13.288 1.00 71.75 97 ASN A N 1
ATOM 789 C CA . ASN A 1 97 ? 25.465 -10.264 -12.688 1.00 71.75 97 ASN A CA 1
ATOM 790 C C . ASN A 1 97 ? 25.495 -8.743 -12.469 1.00 71.75 97 ASN A C 1
ATOM 792 O O . ASN A 1 97 ? 25.898 -8.280 -11.401 1.00 71.75 97 ASN A O 1
ATOM 796 N N . LEU A 1 98 ? 25.024 -7.974 -13.456 1.00 81.69 98 LEU A N 1
ATOM 797 C CA . LEU A 1 98 ? 24.950 -6.514 -13.371 1.00 81.69 98 LEU A CA 1
ATOM 798 C C . LEU A 1 98 ? 23.870 -6.074 -12.389 1.00 81.69 98 LEU A C 1
ATOM 800 O O . LEU A 1 98 ? 24.071 -5.113 -11.651 1.00 81.69 98 LEU A O 1
ATOM 804 N N . VAL A 1 99 ? 22.765 -6.820 -12.310 1.00 73.38 99 VAL A N 1
ATOM 805 C CA . VAL A 1 99 ? 21.746 -6.627 -11.275 1.00 73.38 99 VAL A CA 1
ATOM 806 C C . VAL A 1 99 ? 22.375 -6.755 -9.886 1.00 73.38 99 VAL A C 1
ATOM 808 O O . VAL A 1 99 ? 22.288 -5.821 -9.092 1.00 73.38 99 VAL A O 1
ATOM 811 N N . ALA A 1 100 ? 23.081 -7.854 -9.604 1.00 69.69 100 ALA A N 1
ATOM 812 C CA . ALA A 1 100 ? 23.715 -8.073 -8.304 1.00 69.69 100 ALA A CA 1
ATOM 813 C C . ALA A 1 100 ? 24.758 -6.992 -7.957 1.00 69.69 100 ALA A C 1
ATOM 815 O O . ALA A 1 100 ? 24.803 -6.503 -6.824 1.00 69.69 100 ALA A O 1
ATOM 816 N N . GLU A 1 101 ? 25.582 -6.587 -8.926 1.00 82.06 101 GLU A N 1
ATOM 817 C CA . GLU A 1 101 ? 26.571 -5.521 -8.743 1.00 82.06 101 GLU A CA 1
ATOM 818 C C . GLU A 1 101 ? 25.906 -4.165 -8.460 1.00 82.06 101 GLU A C 1
ATOM 820 O O . GLU A 1 101 ? 26.269 -3.472 -7.504 1.00 82.06 101 GLU A O 1
ATOM 825 N N . SER A 1 102 ? 24.911 -3.806 -9.269 1.00 82.38 102 SER A N 1
ATOM 826 C CA . SER A 1 102 ? 24.134 -2.574 -9.148 1.00 82.38 102 SER A CA 1
ATOM 827 C C . SER A 1 102 ? 23.423 -2.492 -7.794 1.00 82.38 102 SER A C 1
ATOM 829 O O . SER A 1 102 ? 23.500 -1.477 -7.099 1.00 82.38 102 SER A O 1
ATOM 831 N N . MET A 1 103 ? 22.826 -3.600 -7.347 1.00 73.75 103 MET A N 1
ATOM 832 C CA . MET A 1 103 ? 22.190 -3.703 -6.033 1.00 73.75 103 MET A CA 1
ATOM 833 C C . MET A 1 103 ? 23.185 -3.507 -4.883 1.00 73.75 103 MET A C 1
ATOM 835 O O . MET A 1 103 ? 22.885 -2.778 -3.937 1.00 73.75 103 MET A O 1
ATOM 839 N N . ARG A 1 104 ? 24.395 -4.077 -4.970 1.00 77.00 104 ARG A N 1
ATOM 840 C CA . ARG A 1 104 ? 25.440 -3.879 -3.949 1.00 77.00 104 ARG A CA 1
ATOM 841 C C . ARG A 1 104 ? 25.893 -2.416 -3.870 1.00 77.00 104 ARG A C 1
ATOM 843 O O . ARG A 1 104 ? 26.115 -1.885 -2.783 1.00 77.00 104 ARG A O 1
ATOM 850 N N . LYS A 1 105 ? 26.015 -1.735 -5.013 1.00 83.31 105 LYS A N 1
ATOM 851 C CA . LYS A 1 105 ? 26.344 -0.298 -5.058 1.00 83.31 105 LYS A CA 1
ATOM 852 C C . LYS A 1 105 ? 25.222 0.555 -4.467 1.00 83.31 105 LYS A C 1
ATOM 854 O O . LYS A 1 105 ? 25.501 1.487 -3.711 1.00 83.31 105 LYS A O 1
ATOM 859 N N . GLN A 1 106 ? 23.972 0.200 -4.752 1.00 80.12 106 GLN A N 1
ATOM 860 C CA . GLN A 1 106 ? 22.799 0.853 -4.181 1.00 80.12 106 GLN A CA 1
ATOM 861 C C . GLN A 1 106 ? 22.746 0.709 -2.654 1.00 80.12 106 GLN A C 1
ATOM 863 O O . GLN A 1 106 ? 22.425 1.677 -1.965 1.00 80.12 106 GLN A O 1
ATOM 868 N N . GLU A 1 107 ? 23.115 -0.456 -2.116 1.00 70.94 107 GLU A N 1
ATOM 869 C CA . GLU A 1 107 ? 23.210 -0.675 -0.670 1.00 70.94 107 GLU A CA 1
ATOM 870 C C . GLU A 1 107 ? 24.222 0.283 -0.014 1.00 70.94 107 GLU A C 1
ATOM 872 O O . GLU A 1 107 ? 23.904 0.992 0.944 1.00 70.94 107 GLU A O 1
ATOM 877 N N . ASN A 1 108 ? 25.424 0.400 -0.580 1.00 78.31 108 ASN A N 1
ATOM 878 C CA . ASN A 1 108 ? 26.433 1.333 -0.070 1.00 78.31 108 ASN A CA 1
ATOM 879 C C . ASN A 1 108 ? 25.940 2.787 -0.078 1.00 78.31 108 ASN A C 1
ATOM 881 O O . ASN A 1 108 ? 26.167 3.538 0.868 1.00 78.31 108 ASN A O 1
ATOM 885 N N . LEU A 1 109 ? 25.240 3.183 -1.139 1.00 76.81 109 LEU A N 1
ATOM 886 C CA . LEU A 1 109 ? 24.753 4.545 -1.312 1.00 76.81 109 LEU A CA 1
ATOM 887 C C . LEU A 1 109 ? 23.596 4.883 -0.360 1.00 76.81 109 LEU A C 1
ATOM 889 O O . LEU A 1 109 ? 23.538 5.978 0.195 1.00 76.81 109 LEU A O 1
ATOM 893 N N . LEU A 1 110 ? 22.686 3.942 -0.132 1.00 69.00 110 LEU A N 1
ATOM 894 C CA . LEU A 1 110 ? 21.594 4.098 0.826 1.00 69.00 110 LEU A CA 1
ATOM 895 C C . LEU A 1 110 ? 22.107 4.213 2.272 1.00 69.00 110 LEU A C 1
ATOM 897 O O . LEU A 1 110 ? 21.580 5.035 3.023 1.00 69.00 110 LEU A O 1
ATOM 901 N N . ASN A 1 111 ? 23.167 3.478 2.635 1.00 70.38 111 ASN A N 1
ATOM 902 C CA . ASN A 1 111 ? 23.838 3.633 3.933 1.00 70.38 111 ASN A CA 1
ATOM 903 C C . ASN A 1 111 ? 24.417 5.049 4.123 1.00 70.38 111 ASN A C 1
ATOM 905 O O . ASN A 1 111 ? 24.408 5.566 5.235 1.00 70.38 111 ASN A O 1
ATOM 909 N N . LEU A 1 112 ? 24.877 5.699 3.046 1.00 74.38 112 LEU A N 1
ATOM 910 C CA . LEU A 1 112 ? 25.362 7.087 3.081 1.00 74.38 112 LEU A CA 1
ATOM 911 C C . LEU A 1 112 ? 24.233 8.124 3.180 1.00 74.38 112 LEU A C 1
ATOM 913 O O . LEU A 1 112 ? 24.452 9.219 3.690 1.00 74.38 112 LEU A O 1
ATOM 917 N N . ILE A 1 113 ? 23.037 7.815 2.668 1.00 75.94 113 ILE A N 1
ATOM 918 C CA . ILE A 1 113 ? 21.890 8.736 2.686 1.00 75.94 113 ILE A CA 1
ATOM 919 C C . ILE A 1 113 ? 21.281 8.853 4.089 1.00 75.94 113 ILE A C 1
ATOM 921 O O . ILE A 1 113 ? 20.754 9.915 4.422 1.00 75.94 113 ILE A O 1
ATOM 925 N N . GLY A 1 114 ? 21.307 7.772 4.877 1.00 64.25 114 GLY A N 1
ATOM 926 C CA . GLY A 1 114 ? 20.833 7.754 6.267 1.00 64.25 114 GLY A CA 1
ATOM 927 C C . GLY A 1 114 ? 19.371 8.173 6.458 1.00 64.25 114 GLY A C 1
ATOM 928 O O . GLY A 1 114 ? 18.999 8.695 7.500 1.00 64.25 114 GLY A O 1
ATOM 929 N N . SER A 1 115 ? 18.528 8.007 5.432 1.00 63.38 115 SER A N 1
ATOM 930 C CA . SER A 1 115 ? 17.116 8.404 5.465 1.00 63.38 115 SER A CA 1
ATOM 931 C C . SER A 1 115 ? 16.220 7.179 5.333 1.00 63.38 115 SER A C 1
ATOM 933 O O . SER A 1 115 ? 16.056 6.656 4.227 1.00 63.38 115 SER A O 1
ATOM 935 N N . ALA A 1 116 ? 15.581 6.759 6.432 1.00 54.69 116 ALA A N 1
ATOM 936 C CA . ALA A 1 116 ? 14.658 5.616 6.423 1.00 54.69 116 ALA A CA 1
ATOM 937 C C . ALA A 1 116 ? 13.542 5.782 5.396 1.00 54.69 116 ALA A C 1
ATOM 939 O O . ALA A 1 116 ? 13.192 4.838 4.703 1.00 54.69 116 ALA A O 1
ATOM 940 N N . HIS A 1 117 ? 13.023 7.001 5.243 1.00 52.41 117 HIS A N 1
ATOM 941 C CA . HIS A 1 117 ? 11.967 7.304 4.279 1.00 52.41 117 HIS A CA 1
ATOM 942 C C . HIS A 1 117 ? 12.393 7.029 2.831 1.00 52.41 117 HIS A C 1
ATOM 944 O O . HIS A 1 117 ? 11.606 6.518 2.036 1.00 52.41 117 HIS A O 1
ATOM 950 N N . HIS A 1 118 ? 13.633 7.370 2.478 1.00 58.31 118 HIS A N 1
ATOM 951 C CA . HIS A 1 118 ? 14.182 7.119 1.144 1.00 58.31 118 HIS A CA 1
ATOM 952 C C . HIS A 1 118 ? 14.458 5.624 0.934 1.00 58.31 118 HIS A C 1
ATOM 954 O O . HIS A 1 118 ? 14.112 5.077 -0.110 1.00 58.31 118 HIS A O 1
ATOM 960 N N . VAL A 1 119 ? 14.988 4.943 1.955 1.00 57.72 119 VAL A N 1
ATOM 961 C CA . VAL A 1 119 ? 15.240 3.491 1.940 1.00 57.72 119 VAL A CA 1
ATOM 962 C C . VAL A 1 119 ? 13.942 2.690 1.827 1.00 57.72 119 VAL A C 1
ATOM 964 O O . VAL A 1 119 ? 13.863 1.788 0.999 1.00 57.72 119 VAL A O 1
ATOM 967 N N . VAL A 1 120 ? 12.906 3.042 2.593 1.00 54.06 120 VAL A N 1
ATOM 968 C CA . VAL A 1 120 ? 11.578 2.411 2.529 1.00 54.06 120 VAL A CA 1
ATOM 969 C C . VAL A 1 120 ? 10.963 2.602 1.147 1.00 54.06 120 VAL A C 1
ATOM 971 O O . VAL A 1 120 ? 10.511 1.626 0.559 1.00 54.06 120 VAL A O 1
ATOM 974 N N . ARG A 1 121 ? 11.004 3.814 0.574 1.00 59.00 121 ARG A N 1
ATOM 975 C CA . ARG A 1 121 ? 10.485 4.055 -0.785 1.00 59.00 121 ARG A CA 1
ATOM 976 C C . ARG A 1 121 ? 11.196 3.213 -1.838 1.00 59.00 121 ARG A C 1
ATOM 978 O O . ARG A 1 121 ? 10.542 2.644 -2.704 1.00 59.00 121 ARG A O 1
ATOM 985 N N . ILE A 1 122 ? 12.521 3.118 -1.761 1.00 63.53 122 ILE A N 1
ATOM 986 C CA . ILE A 1 122 ? 13.300 2.315 -2.707 1.00 63.53 122 ILE A CA 1
ATOM 987 C C . ILE A 1 122 ? 13.055 0.824 -2.484 1.00 63.53 122 ILE A C 1
ATOM 989 O O . ILE A 1 122 ? 12.946 0.091 -3.460 1.00 63.53 122 ILE A O 1
ATOM 993 N N . HIS A 1 123 ? 12.922 0.363 -1.242 1.00 59.81 123 HIS A N 1
ATOM 994 C CA . HIS A 1 123 ? 12.548 -1.019 -0.955 1.00 59.81 123 HIS A CA 1
ATOM 995 C C . HIS A 1 123 ? 11.169 -1.360 -1.506 1.00 59.81 123 HIS A C 1
ATOM 997 O O . HIS A 1 123 ? 11.033 -2.384 -2.163 1.00 59.81 123 HIS A O 1
ATOM 1003 N N . GLU A 1 124 ? 10.165 -0.515 -1.275 1.00 56.88 124 GLU A N 1
ATOM 1004 C CA . GLU A 1 124 ? 8.828 -0.706 -1.835 1.00 56.88 124 GLU A CA 1
ATOM 1005 C C . GLU A 1 124 ? 8.885 -0.771 -3.360 1.00 56.88 124 GLU A C 1
ATOM 1007 O O . GLU A 1 124 ? 8.389 -1.725 -3.949 1.00 56.88 124 GLU A O 1
ATOM 1012 N N . PHE A 1 125 ? 9.585 0.168 -3.998 1.00 59.44 125 PHE A N 1
ATOM 1013 C CA . PHE A 1 125 ? 9.770 0.171 -5.446 1.00 59.44 125 PHE A CA 1
ATOM 1014 C C . PHE A 1 125 ? 10.473 -1.098 -5.956 1.00 59.44 125 PHE A C 1
ATOM 1016 O O . PHE A 1 125 ? 10.028 -1.734 -6.906 1.00 59.44 125 PHE A O 1
ATOM 1023 N N . SER A 1 126 ? 11.561 -1.505 -5.307 1.00 62.22 126 SER A N 1
ATOM 1024 C CA . SER A 1 126 ? 12.345 -2.675 -5.714 1.00 62.22 126 SER A CA 1
ATOM 1025 C C . SER A 1 126 ? 11.615 -3.984 -5.439 1.00 62.22 126 SER A C 1
ATOM 1027 O O . SER A 1 126 ? 11.745 -4.930 -6.201 1.00 62.22 126 SER A O 1
ATOM 1029 N N . ARG A 1 127 ? 10.822 -4.066 -4.368 1.00 58.81 127 ARG A N 1
ATOM 1030 C CA . ARG A 1 127 ? 9.983 -5.236 -4.094 1.00 58.81 127 ARG A CA 1
ATOM 1031 C C . ARG A 1 127 ? 8.975 -5.445 -5.221 1.00 58.81 127 ARG A C 1
ATOM 1033 O O . ARG A 1 127 ? 8.784 -6.573 -5.650 1.00 58.81 127 ARG A O 1
ATOM 1040 N N . VAL A 1 128 ? 8.395 -4.350 -5.707 1.00 53.75 128 VAL A N 1
ATOM 1041 C CA . VAL A 1 128 ? 7.373 -4.344 -6.759 1.00 53.75 128 VAL A CA 1
ATOM 1042 C C . VAL A 1 128 ? 7.960 -4.637 -8.144 1.00 53.75 128 VAL A C 1
ATOM 1044 O O . VAL A 1 128 ? 7.295 -5.269 -8.959 1.00 53.75 128 VAL A O 1
ATOM 1047 N N . HIS A 1 129 ? 9.194 -4.199 -8.420 1.00 55.19 129 HIS A N 1
ATOM 1048 C CA . HIS A 1 129 ? 9.754 -4.216 -9.780 1.00 55.19 129 HIS A CA 1
ATOM 1049 C C . HIS A 1 129 ? 10.997 -5.105 -9.976 1.00 55.19 129 HIS A C 1
ATOM 1051 O O . HIS A 1 129 ? 11.352 -5.407 -11.111 1.00 55.19 129 HIS A O 1
ATOM 1057 N N . LEU A 1 130 ? 11.659 -5.539 -8.898 1.00 54.47 130 LEU A N 1
ATOM 1058 C CA . LEU A 1 130 ? 12.942 -6.265 -8.912 1.00 54.47 130 LEU A CA 1
ATOM 1059 C C . LEU A 1 130 ? 12.921 -7.576 -8.093 1.00 54.47 130 LEU A C 1
ATOM 1061 O O . LEU A 1 130 ? 13.987 -8.051 -7.715 1.00 54.47 130 LEU A O 1
ATOM 1065 N N . PHE A 1 131 ? 11.732 -8.114 -7.778 1.00 55.50 131 PHE A N 1
ATOM 1066 C CA . PHE A 1 131 ? 11.402 -9.349 -7.029 1.00 55.50 131 PHE A CA 1
ATOM 1067 C C . PHE A 1 131 ? 12.531 -10.264 -6.479 1.00 55.50 131 PHE A C 1
ATOM 1069 O O . PHE A 1 131 ? 13.512 -10.598 -7.131 1.00 55.50 131 PHE A O 1
ATOM 1076 N N . SER A 1 132 ? 12.285 -10.829 -5.284 1.00 45.47 132 SER A N 1
ATOM 1077 C CA . SER A 1 132 ? 13.059 -11.842 -4.519 1.00 45.47 132 SER A CA 1
ATOM 1078 C C . SER A 1 132 ? 14.529 -11.525 -4.173 1.00 45.47 132 SER A C 1
ATOM 1080 O O . SER A 1 132 ? 14.923 -11.731 -3.022 1.00 45.47 132 SER A O 1
ATOM 1082 N N . GLN A 1 133 ? 15.311 -10.943 -5.087 1.00 49.28 133 GLN A N 1
ATOM 1083 C CA . GLN A 1 133 ? 16.744 -10.671 -4.916 1.00 49.28 133 GLN A CA 1
ATOM 1084 C C . GLN A 1 133 ? 17.014 -9.548 -3.899 1.00 49.28 133 GLN A C 1
ATOM 1086 O O . GLN A 1 133 ? 18.044 -9.544 -3.230 1.00 49.28 133 GLN A O 1
ATOM 1091 N N . TRP A 1 134 ? 16.053 -8.636 -3.702 1.00 49.50 134 TRP A N 1
ATOM 1092 C CA . TRP A 1 134 ? 16.150 -7.539 -2.726 1.00 49.50 134 TRP A CA 1
ATOM 1093 C C . TRP A 1 134 ? 15.833 -7.918 -1.285 1.00 49.50 134 TRP A C 1
ATOM 1095 O O . TRP A 1 134 ? 16.179 -7.181 -0.359 1.00 49.50 134 TRP A O 1
ATOM 1105 N N . SER A 1 135 ? 15.121 -9.023 -1.071 1.00 54.28 135 SER A N 1
ATOM 1106 C CA . SER A 1 135 ? 14.276 -9.113 0.118 1.00 54.28 135 SER A CA 1
ATOM 1107 C C . SER A 1 135 ? 15.069 -9.191 1.426 1.00 54.28 135 SER A C 1
ATOM 1109 O O . SER A 1 135 ? 14.615 -8.657 2.429 1.00 54.28 135 SER A O 1
ATOM 1111 N N . THR A 1 136 ? 16.275 -9.758 1.436 1.00 49.31 136 THR A N 1
ATOM 1112 C CA . THR A 1 136 ? 17.064 -9.884 2.672 1.00 49.31 136 THR A CA 1
ATOM 1113 C C . THR A 1 136 ? 17.904 -8.639 2.963 1.00 49.31 136 THR A C 1
ATOM 1115 O O . THR A 1 136 ? 17.855 -8.118 4.079 1.00 49.31 136 THR A O 1
ATOM 1118 N N . ALA A 1 137 ? 18.642 -8.128 1.970 1.00 44.69 137 ALA A N 1
ATOM 1119 C CA . ALA A 1 137 ? 19.498 -6.951 2.140 1.00 44.69 137 ALA A CA 1
ATOM 1120 C C . ALA A 1 137 ? 18.655 -5.702 2.415 1.00 44.69 137 ALA A C 1
ATOM 1122 O O . ALA A 1 137 ? 18.853 -5.019 3.413 1.00 44.69 137 ALA A O 1
ATOM 1123 N N . ALA A 1 138 ? 17.614 -5.465 1.623 1.00 49.09 138 ALA A N 1
ATOM 1124 C CA . ALA A 1 138 ? 16.806 -4.268 1.769 1.00 49.09 138 ALA A CA 1
ATOM 1125 C C . ALA A 1 138 ? 15.942 -4.276 3.048 1.00 49.09 138 ALA A C 1
ATOM 1127 O O . ALA A 1 138 ? 15.738 -3.219 3.641 1.00 49.09 138 ALA A O 1
ATOM 1128 N N . ARG A 1 139 ? 15.523 -5.448 3.559 1.00 51.12 139 ARG A N 1
ATOM 1129 C CA . ARG A 1 139 ? 14.938 -5.563 4.914 1.00 51.12 139 ARG A CA 1
ATOM 1130 C C . ARG A 1 139 ? 15.934 -5.159 6.001 1.00 51.12 139 ARG A C 1
ATOM 1132 O O . ARG A 1 139 ? 15.554 -4.456 6.935 1.00 51.12 139 ARG A O 1
ATOM 1139 N N . LYS A 1 140 ? 17.198 -5.585 5.886 1.00 51.09 140 LYS A N 1
ATOM 1140 C CA . LYS A 1 140 ? 18.278 -5.196 6.809 1.00 51.09 140 LYS A CA 1
ATOM 1141 C C . LYS A 1 140 ? 18.568 -3.694 6.733 1.00 51.09 140 LYS A C 1
ATOM 1143 O O . LYS A 1 140 ? 18.852 -3.080 7.749 1.00 51.09 140 LYS A O 1
ATOM 1148 N N . MET A 1 141 ? 18.442 -3.090 5.557 1.00 47.50 141 MET A N 1
ATOM 1149 C CA . MET A 1 141 ? 18.646 -1.655 5.366 1.00 47.50 141 MET A CA 1
ATOM 1150 C C . MET A 1 141 ? 17.476 -0.798 5.832 1.00 47.50 141 MET A C 1
ATOM 1152 O O . MET A 1 141 ? 17.711 0.255 6.410 1.00 47.50 141 MET A O 1
ATOM 1156 N N . ILE A 1 142 ? 16.226 -1.230 5.609 1.00 47.97 142 ILE A N 1
ATOM 1157 C CA . ILE A 1 142 ? 15.056 -0.581 6.218 1.00 47.97 142 ILE A CA 1
ATOM 1158 C C . ILE A 1 142 ? 15.229 -0.549 7.726 1.00 47.97 142 ILE A C 1
ATOM 1160 O O . ILE A 1 142 ? 14.932 0.481 8.314 1.00 47.97 142 ILE A O 1
ATOM 1164 N N . ARG A 1 143 ? 15.701 -1.657 8.310 1.00 49.53 143 ARG A N 1
ATOM 1165 C CA . ARG A 1 143 ? 16.052 -1.747 9.726 1.00 49.53 143 ARG A CA 1
ATOM 1166 C C . ARG A 1 143 ? 17.133 -0.713 10.058 1.00 49.53 143 ARG A C 1
ATOM 1168 O O . ARG A 1 143 ? 16.825 0.335 10.581 1.00 49.53 143 ARG A O 1
ATOM 1175 N N . ASN A 1 144 ? 18.343 -0.841 9.523 1.00 47.72 144 ASN A N 1
ATOM 1176 C CA . ASN A 1 144 ? 19.428 0.108 9.816 1.00 47.72 144 ASN A CA 1
ATOM 1177 C C . ASN A 1 144 ? 19.078 1.603 9.602 1.00 47.72 144 ASN A C 1
ATOM 1179 O O . ASN A 1 144 ? 19.592 2.467 10.306 1.00 47.72 144 ASN A O 1
ATOM 1183 N N . ALA A 1 145 ? 18.241 1.935 8.616 1.00 45.34 145 ALA A N 1
ATOM 1184 C CA . ALA A 1 145 ? 17.816 3.306 8.364 1.00 45.34 145 ALA A CA 1
ATOM 1185 C C . ALA A 1 145 ? 16.683 3.759 9.302 1.00 45.34 145 ALA A C 1
ATOM 1187 O O . ALA A 1 145 ? 16.663 4.926 9.690 1.00 45.34 145 ALA A O 1
ATOM 1188 N N . ALA A 1 146 ? 15.753 2.872 9.672 1.00 44.19 146 ALA A N 1
ATOM 1189 C CA . ALA A 1 146 ? 14.752 3.143 10.702 1.00 44.19 146 ALA A CA 1
ATOM 1190 C C . ALA A 1 146 ? 15.414 3.298 12.082 1.00 44.19 146 ALA A C 1
ATOM 1192 O O . ALA A 1 146 ? 15.098 4.265 12.769 1.00 44.19 146 ALA A O 1
ATOM 1193 N N . ASP A 1 147 ? 16.425 2.490 12.398 1.00 47.16 147 ASP A N 1
ATOM 1194 C CA . ASP A 1 147 ? 17.313 2.647 13.555 1.00 47.16 147 ASP A CA 1
ATOM 1195 C C . ASP A 1 147 ? 17.996 4.027 13.586 1.00 47.16 147 ASP A C 1
ATOM 1197 O O . ASP A 1 147 ? 18.055 4.682 14.626 1.00 47.16 147 ASP A O 1
ATOM 1201 N N . GLN A 1 148 ? 18.478 4.522 12.439 1.00 46.25 148 GLN A N 1
ATOM 1202 C CA . GLN A 1 148 ? 19.091 5.857 12.339 1.00 46.25 148 GLN A CA 1
ATOM 1203 C C . GLN A 1 148 ? 18.072 7.000 12.464 1.00 46.25 148 GLN A C 1
ATOM 1205 O O . GLN A 1 148 ? 18.388 8.050 13.024 1.00 46.25 148 GLN A O 1
ATOM 1210 N N . ASN A 1 149 ? 16.843 6.808 11.979 1.00 41.91 149 ASN A N 1
ATOM 1211 C CA . ASN A 1 149 ? 15.761 7.783 12.122 1.00 41.91 149 ASN A CA 1
ATOM 1212 C C . ASN A 1 149 ? 15.104 7.761 13.511 1.00 41.91 149 ASN A C 1
ATOM 1214 O O . ASN A 1 149 ? 14.500 8.762 13.889 1.00 41.91 149 ASN A O 1
ATOM 1218 N N . HIS A 1 150 ? 15.251 6.687 14.291 1.00 43.12 150 HIS A N 1
ATOM 1219 C CA . HIS A 1 150 ? 14.801 6.622 15.688 1.00 43.12 150 HIS A CA 1
ATOM 1220 C C . HIS A 1 150 ? 15.541 7.575 16.617 1.00 43.12 150 HIS A C 1
ATOM 1222 O O . HIS A 1 150 ? 15.005 7.950 17.656 1.00 43.12 150 HIS A O 1
ATOM 1228 N N . ALA A 1 151 ? 16.714 8.062 16.213 1.00 47.44 151 ALA A N 1
ATOM 1229 C CA . ALA A 1 151 ? 17.339 9.201 16.877 1.00 47.44 151 ALA A CA 1
ATOM 1230 C C . ALA A 1 151 ? 16.511 10.504 16.733 1.00 47.44 151 ALA A C 1
ATOM 1232 O O . ALA A 1 151 ? 16.698 11.426 17.520 1.00 47.44 151 ALA A O 1
ATOM 1233 N N . ASN A 1 152 ? 15.567 10.565 15.778 1.00 44.09 152 ASN A N 1
ATOM 1234 C CA . ASN A 1 152 ? 14.739 11.726 15.435 1.00 44.09 152 ASN A CA 1
ATOM 1235 C C . ASN A 1 152 ? 13.220 11.401 15.450 1.00 44.09 152 ASN A C 1
ATOM 1237 O O . ASN A 1 152 ? 12.527 11.521 14.441 1.00 44.09 152 ASN A O 1
ATOM 1241 N N . ASN A 1 153 ? 12.704 10.989 16.610 1.00 49.91 153 ASN A N 1
ATOM 1242 C CA . ASN A 1 153 ? 11.393 11.351 17.190 1.00 49.91 153 ASN A CA 1
ATOM 1243 C C . ASN A 1 153 ? 10.113 11.410 16.302 1.00 49.91 153 ASN A C 1
ATOM 1245 O O . ASN A 1 153 ? 9.242 12.235 16.570 1.00 49.91 153 ASN A O 1
ATOM 1249 N N . THR A 1 154 ? 9.945 10.571 15.270 1.00 53.22 154 THR A N 1
ATOM 1250 C CA . THR A 1 154 ? 8.685 10.499 14.489 1.00 53.22 154 THR A CA 1
ATOM 1251 C C . THR A 1 154 ? 8.025 9.120 14.589 1.00 53.22 154 THR A C 1
ATOM 1253 O O . THR A 1 154 ? 8.575 8.108 14.152 1.00 53.22 154 THR A O 1
ATOM 1256 N N . THR A 1 155 ? 6.824 9.084 15.175 1.00 67.94 155 THR A N 1
ATOM 1257 C CA . THR A 1 155 ? 6.058 7.878 15.541 1.00 67.94 155 THR A CA 1
ATOM 1258 C C . THR A 1 155 ? 5.296 7.283 14.347 1.00 67.94 155 THR A C 1
ATOM 1260 O O . THR A 1 155 ? 4.077 7.180 14.352 1.00 67.94 155 THR A O 1
ATOM 1263 N N . PHE A 1 156 ? 5.992 6.886 13.278 1.00 74.62 156 PHE A N 1
ATOM 1264 C CA . PHE A 1 156 ? 5.335 6.248 12.129 1.00 74.62 156 PHE A CA 1
ATOM 1265 C C . PHE A 1 156 ? 4.752 4.873 12.503 1.00 74.62 156 PHE A C 1
ATOM 1267 O O . PHE A 1 156 ? 5.491 3.970 12.922 1.00 74.62 156 PHE A O 1
ATOM 1274 N N . LEU A 1 157 ? 3.441 4.692 12.311 1.00 82.75 157 LEU A N 1
ATOM 1275 C CA . LEU A 1 157 ? 2.749 3.431 12.595 1.00 82.75 157 LEU A CA 1
ATOM 1276 C C . LEU A 1 157 ? 2.601 2.569 11.341 1.00 82.75 157 LEU A C 1
ATOM 1278 O O . LEU A 1 157 ? 2.217 3.049 10.281 1.00 82.75 157 LEU A O 1
ATOM 1282 N N . ARG A 1 158 ? 2.853 1.264 11.466 1.00 85.88 158 ARG A N 1
ATOM 1283 C CA . ARG A 1 158 ? 2.506 0.270 10.439 1.00 85.88 158 ARG A CA 1
ATOM 1284 C C . ARG A 1 158 ? 1.377 -0.600 10.957 1.00 85.88 158 ARG A C 1
ATOM 1286 O O . ARG A 1 158 ? 1.549 -1.335 11.928 1.00 85.88 158 ARG A O 1
ATOM 1293 N N . ILE A 1 159 ? 0.242 -0.513 10.294 1.00 89.44 159 ILE A N 1
ATOM 1294 C CA . ILE A 1 159 ? -1.016 -1.124 10.688 1.00 89.44 159 ILE A CA 1
ATOM 1295 C C . ILE A 1 159 ? -1.337 -2.196 9.657 1.00 89.44 159 ILE A C 1
ATOM 1297 O O . ILE A 1 159 ? -1.256 -1.961 8.452 1.00 89.44 159 ILE A O 1
ATOM 1301 N N . TYR A 1 160 ? -1.663 -3.387 10.138 1.00 92.19 160 TYR A N 1
ATOM 1302 C CA . TYR A 1 160 ? -2.035 -4.506 9.291 1.00 92.19 160 TYR A CA 1
ATOM 1303 C C . TYR A 1 160 ? -3.408 -5.004 9.717 1.00 92.19 160 TYR A C 1
ATOM 1305 O O . TYR A 1 160 ? -3.564 -5.487 10.844 1.00 92.19 160 TYR A O 1
ATOM 1313 N N . GLY A 1 161 ? -4.387 -4.820 8.837 1.00 95.00 161 GLY A N 1
ATOM 1314 C CA . GLY A 1 161 ? -5.756 -5.298 8.970 1.00 95.00 161 GLY A CA 1
ATOM 1315 C C . GLY A 1 161 ? -5.938 -6.700 8.396 1.00 95.00 161 GLY A C 1
ATOM 1316 O O . GLY A 1 161 ? -6.776 -7.441 8.901 1.00 95.00 161 GLY A O 1
ATOM 1317 N N . PHE A 1 162 ? -5.133 -7.107 7.409 1.00 96.00 162 PHE A N 1
ATOM 1318 C CA . PHE A 1 162 ? -5.185 -8.467 6.875 1.00 96.00 162 PHE A CA 1
ATOM 1319 C C . PHE A 1 162 ? -4.481 -9.478 7.793 1.00 96.00 162 PHE A C 1
ATOM 1321 O O . PHE A 1 162 ? -3.385 -9.249 8.319 1.00 96.00 162 PHE A O 1
ATOM 1328 N N . GLY A 1 163 ? -5.129 -10.626 7.984 1.00 93.75 163 GLY A N 1
ATOM 1329 C CA . GLY A 1 163 ? -4.743 -11.679 8.911 1.00 93.75 163 GLY A CA 1
ATOM 1330 C C . GLY A 1 163 ? -5.142 -11.342 10.349 1.00 93.75 163 GLY A C 1
ATOM 1331 O O . GLY A 1 163 ? -6.215 -10.807 10.629 1.00 93.75 163 GLY A O 1
ATOM 1332 N N . SER A 1 164 ? -4.269 -11.669 11.303 1.00 92.50 164 SER A N 1
ATOM 1333 C CA . SER A 1 164 ? -4.432 -11.220 12.691 1.00 92.50 164 SER A CA 1
ATOM 1334 C C . SER A 1 164 ? -3.992 -9.758 12.829 1.00 92.50 164 SER A C 1
ATOM 1336 O O . SER A 1 164 ? -2.811 -9.482 12.580 1.00 92.50 164 SER A O 1
ATOM 1338 N N . PRO A 1 165 ? -4.879 -8.838 13.266 1.00 92.88 165 PRO A N 1
ATOM 1339 C CA . PRO A 1 165 ? -4.564 -7.422 13.357 1.00 92.88 165 PRO A CA 1
ATOM 1340 C C . PRO A 1 165 ? -3.309 -7.128 14.153 1.00 92.88 165 PRO A C 1
ATOM 1342 O O . PRO A 1 165 ? -3.104 -7.642 15.259 1.00 92.88 165 PRO A O 1
ATOM 1345 N N . ARG A 1 166 ? -2.467 -6.264 13.588 1.00 88.69 166 ARG A N 1
ATOM 1346 C CA . ARG A 1 166 ? -1.235 -5.845 14.246 1.00 88.69 166 ARG A CA 1
ATOM 1347 C C . ARG A 1 166 ? -0.880 -4.398 13.967 1.00 88.69 166 ARG A C 1
ATOM 1349 O O . ARG A 1 166 ? -1.004 -3.915 12.848 1.00 88.69 166 ARG A O 1
ATOM 1356 N N . VAL A 1 167 ? -0.384 -3.739 15.007 1.00 86.75 167 VAL A N 1
ATOM 1357 C CA . VAL A 1 167 ? 0.165 -2.387 14.949 1.00 86.75 167 VAL A CA 1
ATOM 1358 C C . VAL A 1 167 ? 1.622 -2.474 15.365 1.00 86.75 167 VAL A C 1
ATOM 1360 O O . VAL A 1 167 ? 1.938 -2.975 16.447 1.00 86.75 167 VAL A O 1
ATOM 1363 N N . LEU A 1 168 ? 2.504 -2.015 14.487 1.00 82.75 168 LEU A N 1
ATOM 1364 C CA . LEU A 1 168 ? 3.931 -1.892 14.742 1.00 82.75 168 LEU A CA 1
ATOM 1365 C C . LEU A 1 168 ? 4.263 -0.409 14.854 1.00 82.75 168 LEU A C 1
ATOM 1367 O O . LEU A 1 168 ? 3.890 0.382 13.987 1.00 82.75 168 LEU A O 1
ATOM 1371 N N . MET A 1 169 ? 4.973 -0.050 15.916 1.00 75.94 169 MET A N 1
ATOM 1372 C CA . MET A 1 169 ? 5.473 1.301 16.134 1.00 75.94 169 MET A CA 1
ATOM 1373 C C . MET A 1 169 ? 6.980 1.277 15.898 1.00 75.94 169 MET A C 1
ATOM 1375 O O . MET A 1 169 ? 7.715 0.599 16.618 1.00 75.94 169 MET A O 1
ATOM 1379 N N . GLY A 1 170 ? 7.439 1.971 14.857 1.00 69.38 170 GLY A N 1
ATOM 1380 C CA . GLY A 1 170 ? 8.856 1.972 14.512 1.00 69.38 170 GLY A CA 1
ATOM 1381 C C . GLY A 1 170 ? 9.396 0.591 14.116 1.00 69.38 170 GLY A C 1
ATOM 1382 O O . GLY A 1 170 ? 8.935 -0.023 13.152 1.00 69.38 170 GLY A O 1
ATOM 1383 N N . GLU A 1 171 ? 10.407 0.126 14.852 1.00 55.50 171 GLU A N 1
ATOM 1384 C CA . GLU A 1 171 ? 11.115 -1.142 14.608 1.00 55.50 171 GLU A CA 1
ATOM 1385 C C . GLU A 1 171 ? 10.573 -2.320 15.413 1.00 55.50 171 GLU A C 1
ATOM 1387 O O . GLU A 1 171 ? 10.903 -3.476 15.135 1.00 55.50 171 GLU A O 1
ATOM 1392 N N . ASP A 1 172 ? 9.748 -2.042 16.418 1.00 57.91 172 ASP A N 1
ATOM 1393 C CA . ASP A 1 172 ? 9.397 -3.045 17.406 1.00 57.91 172 ASP A CA 1
ATOM 1394 C C . ASP A 1 172 ? 8.326 -3.985 16.830 1.00 57.91 172 ASP A C 1
ATOM 1396 O O . ASP A 1 172 ? 7.182 -3.600 16.568 1.00 57.91 172 ASP A O 1
ATOM 1400 N N . THR A 1 173 ? 8.723 -5.233 16.578 1.00 53.66 173 THR A N 1
ATOM 1401 C CA . THR A 1 173 ? 7.934 -6.228 15.830 1.00 53.66 173 THR A CA 1
ATOM 1402 C C . THR A 1 173 ? 6.855 -6.918 16.671 1.00 53.66 173 THR A C 1
ATOM 1404 O O . THR A 1 173 ? 6.066 -7.694 16.134 1.00 53.66 173 THR A O 1
ATOM 1407 N N . THR A 1 174 ? 6.769 -6.627 17.974 1.00 51.34 174 THR A N 1
ATOM 1408 C CA . THR A 1 174 ? 6.099 -7.521 18.939 1.00 51.34 174 THR A CA 1
ATOM 1409 C C . THR A 1 174 ? 5.059 -6.879 19.863 1.00 51.34 174 THR A C 1
ATOM 1411 O O . THR A 1 174 ? 4.699 -7.471 20.876 1.00 51.34 174 THR A O 1
ATOM 1414 N N . ARG A 1 175 ? 4.498 -5.708 19.537 1.00 55.44 175 ARG A N 1
ATOM 1415 C CA . ARG A 1 175 ? 3.555 -5.019 20.451 1.00 55.44 175 ARG A CA 1
ATOM 1416 C C . ARG A 1 175 ? 2.058 -5.224 20.166 1.00 55.44 175 ARG A C 1
ATOM 1418 O O . ARG A 1 175 ? 1.233 -4.638 20.851 1.00 55.44 175 ARG A O 1
ATOM 1425 N N . SER A 1 176 ? 1.652 -6.051 19.202 1.00 56.84 176 SER A N 1
ATOM 1426 C CA . SER A 1 176 ? 0.317 -5.882 18.599 1.00 56.84 176 SER A CA 1
ATOM 1427 C C . SER A 1 176 ? -0.901 -6.125 19.499 1.00 56.84 176 SER A C 1
ATOM 1429 O O . SER A 1 176 ? -1.826 -5.322 19.457 1.00 56.84 176 SER A O 1
ATOM 1431 N N . ARG A 1 177 ? -0.953 -7.200 20.297 1.00 52.19 177 ARG A N 1
ATOM 1432 C CA . ARG A 1 177 ? -2.182 -7.542 21.048 1.00 52.19 177 ARG A CA 1
ATOM 1433 C C . ARG A 1 177 ? -2.103 -7.236 22.539 1.00 52.19 177 ARG A C 1
ATOM 1435 O O . ARG A 1 177 ? -3.079 -6.764 23.111 1.00 52.19 177 ARG A O 1
ATOM 1442 N N . ALA A 1 178 ? -0.940 -7.459 23.151 1.00 57.25 178 ALA A N 1
ATOM 1443 C CA . ALA A 1 178 ? -0.730 -7.228 24.581 1.00 57.25 178 ALA A CA 1
ATOM 1444 C C . ALA A 1 178 ? -0.742 -5.738 24.958 1.00 57.25 178 ALA A C 1
ATOM 1446 O O . ALA A 1 178 ? -1.101 -5.402 26.080 1.00 57.25 178 ALA A O 1
ATOM 1447 N N . VAL A 1 179 ? -0.357 -4.855 24.029 1.00 67.88 179 VAL A N 1
ATOM 1448 C CA . VAL A 1 179 ? -0.188 -3.421 24.308 1.00 67.88 179 VAL A CA 1
ATOM 1449 C C . VAL A 1 179 ? -1.438 -2.616 23.943 1.00 67.88 179 VAL A C 1
ATOM 1451 O O . VAL A 1 179 ? -1.834 -1.739 24.701 1.00 67.88 179 VAL A O 1
ATOM 1454 N N . TYR A 1 180 ? -2.098 -2.931 22.823 1.00 73.31 180 TYR A N 1
ATOM 1455 C CA . TYR A 1 180 ? -3.255 -2.160 22.338 1.00 73.31 180 TYR A CA 1
ATOM 1456 C C . TYR A 1 180 ? -4.617 -2.734 22.758 1.00 73.31 180 TYR A C 1
ATOM 1458 O O . TYR A 1 180 ? -5.616 -2.016 22.749 1.00 73.31 180 TYR A O 1
ATOM 1466 N N . GLY A 1 181 ? -4.668 -4.019 23.131 1.00 84.88 181 GLY A N 1
ATOM 1467 C CA . GLY A 1 181 ? -5.907 -4.727 23.452 1.00 84.88 181 GLY A CA 1
ATOM 1468 C C . GLY A 1 181 ? -6.845 -4.908 22.248 1.00 84.88 181 GLY A C 1
ATOM 1469 O O . GLY A 1 181 ? -6.735 -4.238 21.223 1.00 84.88 181 GLY A O 1
ATOM 1470 N N . ASN A 1 182 ? -7.812 -5.825 22.361 1.00 89.56 182 ASN A N 1
ATOM 1471 C CA . ASN A 1 182 ? -8.772 -6.077 21.273 1.00 89.56 182 ASN A CA 1
ATOM 1472 C C . ASN A 1 182 ? -9.620 -4.838 20.950 1.00 89.56 182 ASN A C 1
ATOM 1474 O O . ASN A 1 182 ? -9.860 -4.547 19.785 1.00 89.56 182 ASN A O 1
ATOM 1478 N N . ILE A 1 183 ? -10.051 -4.101 21.976 1.00 91.62 183 ILE A N 1
ATOM 1479 C CA . ILE A 1 183 ? -10.894 -2.909 21.825 1.00 91.62 183 ILE A CA 1
ATOM 1480 C C . ILE A 1 183 ? -10.154 -1.786 21.090 1.00 91.62 183 ILE A C 1
ATOM 1482 O O . ILE A 1 183 ? -10.720 -1.198 20.173 1.00 91.62 183 ILE A O 1
ATOM 1486 N N . GLY A 1 184 ? -8.891 -1.518 21.441 1.00 91.75 184 GLY A N 1
ATOM 1487 C CA . GLY A 1 184 ? -8.085 -0.503 20.759 1.00 91.75 184 GLY A CA 1
ATOM 1488 C C . GLY A 1 184 ? -7.856 -0.844 19.287 1.00 91.75 184 GLY A C 1
ATOM 1489 O O . GLY A 1 184 ? -7.997 0.018 18.425 1.00 91.75 184 GLY A O 1
ATOM 1490 N N . LEU A 1 185 ? -7.597 -2.121 18.980 1.00 92.31 185 LEU A N 1
ATOM 1491 C CA . LEU A 1 185 ? -7.471 -2.589 17.596 1.00 92.31 185 LEU A CA 1
ATOM 1492 C C . LEU A 1 185 ? -8.786 -2.469 16.815 1.00 92.31 185 LEU A C 1
ATOM 1494 O O . LEU A 1 185 ? -8.759 -1.991 15.684 1.00 92.31 185 LEU A O 1
ATOM 1498 N N . LYS A 1 186 ? -9.928 -2.850 17.408 1.00 94.94 186 LYS A N 1
ATOM 1499 C CA . LYS A 1 186 ? -11.248 -2.661 16.781 1.00 94.94 186 LYS A CA 1
ATOM 1500 C C . LYS A 1 186 ? -11.496 -1.190 16.460 1.00 94.94 186 LYS A C 1
ATOM 1502 O O . LYS A 1 186 ? -11.832 -0.862 15.329 1.00 94.94 186 LYS A O 1
ATOM 1507 N N . LEU A 1 187 ? -11.283 -0.314 17.441 1.00 94.69 187 LEU A N 1
ATOM 1508 C CA . LEU A 1 187 ? -11.445 1.128 17.290 1.00 94.69 187 LEU A CA 1
ATOM 1509 C C . LEU A 1 187 ? -10.579 1.682 16.153 1.00 94.69 187 LEU A C 1
ATOM 1511 O O . LEU A 1 187 ? -11.089 2.387 15.285 1.00 94.69 187 LEU A O 1
ATOM 1515 N N . LEU A 1 188 ? -9.286 1.347 16.149 1.00 94.25 188 LEU A N 1
ATOM 1516 C CA . LEU A 1 188 ? -8.342 1.813 15.140 1.00 94.25 188 LEU A CA 1
ATOM 1517 C C . LEU A 1 188 ? -8.752 1.362 13.739 1.00 94.25 188 LEU A C 1
ATOM 1519 O O . LEU A 1 188 ? -8.889 2.197 12.852 1.00 94.25 188 LEU A O 1
ATOM 1523 N N . LEU A 1 189 ? -8.957 0.056 13.543 1.00 95.69 189 LEU A N 1
ATOM 1524 C CA . LEU A 1 189 ? -9.302 -0.481 12.229 1.00 95.69 189 LEU A CA 1
ATOM 1525 C C . LEU A 1 189 ? -10.638 0.077 11.740 1.00 95.69 189 LEU A C 1
ATOM 1527 O O . LEU A 1 189 ? -10.718 0.536 10.609 1.00 95.69 189 LEU A O 1
ATOM 1531 N N . TYR A 1 190 ? -11.661 0.129 12.596 1.00 96.94 190 TYR A N 1
ATOM 1532 C CA . TYR A 1 190 ? -12.953 0.698 12.217 1.00 96.94 190 TYR A CA 1
ATOM 1533 C C . TYR A 1 190 ? -12.836 2.166 11.785 1.00 96.94 190 TYR A C 1
ATOM 1535 O O . TYR A 1 190 ? -13.386 2.552 10.754 1.00 96.94 190 TYR A O 1
ATOM 1543 N N . MET A 1 191 ? -12.074 2.980 12.523 1.00 96.50 191 MET A N 1
ATOM 1544 C CA . MET A 1 191 ? -11.836 4.378 12.156 1.00 96.50 191 MET A CA 1
ATOM 1545 C C . MET A 1 191 ? -11.013 4.526 10.872 1.00 96.50 191 MET A C 1
ATOM 1547 O O . MET A 1 191 ? -11.265 5.453 10.108 1.00 96.50 191 MET A O 1
ATOM 1551 N N . LEU A 1 192 ? -10.063 3.632 10.591 1.00 95.44 192 LEU A N 1
ATOM 1552 C CA . LEU A 1 192 ? -9.311 3.646 9.331 1.00 95.44 192 LEU A CA 1
ATOM 1553 C C . LEU A 1 192 ? -10.183 3.273 8.127 1.00 95.44 192 LEU A C 1
ATOM 1555 O O . LEU A 1 192 ? -10.033 3.867 7.062 1.00 95.44 192 LEU A O 1
ATOM 1559 N N . GLU A 1 193 ? -11.120 2.343 8.308 1.00 96.25 193 GLU A N 1
ATOM 1560 C CA . GLU A 1 193 ? -12.081 1.946 7.275 1.00 96.25 193 GLU A CA 1
ATOM 1561 C C . GLU A 1 193 ? -13.139 3.028 7.018 1.00 96.25 193 GLU A C 1
ATOM 1563 O O . GLU A 1 193 ? -13.455 3.339 5.871 1.00 96.25 193 GLU A O 1
ATOM 1568 N N . LYS A 1 194 ? -13.688 3.633 8.078 1.00 95.88 194 LYS A N 1
ATOM 1569 C CA . LYS A 1 194 ? -14.773 4.623 7.966 1.00 95.88 194 LYS A CA 1
ATOM 1570 C C . LYS A 1 194 ? -14.298 6.054 7.761 1.00 95.88 194 LYS A C 1
ATOM 1572 O O . LYS A 1 194 ? -15.035 6.845 7.180 1.00 95.88 194 LYS A O 1
ATOM 1577 N N . ARG A 1 195 ? -13.098 6.397 8.237 1.00 93.94 195 ARG A N 1
ATOM 1578 C CA . ARG A 1 195 ? -12.506 7.751 8.328 1.00 93.94 195 ARG A CA 1
ATOM 1579 C C . ARG A 1 195 ? -13.222 8.719 9.255 1.00 93.94 195 ARG A C 1
ATOM 1581 O O . ARG A 1 195 ? -12.556 9.462 9.972 1.00 93.94 195 ARG A O 1
ATOM 1588 N N . ILE A 1 196 ? -14.548 8.705 9.233 1.00 95.12 196 ILE A N 1
ATOM 1589 C CA . ILE A 1 196 ? -15.430 9.575 9.997 1.00 95.12 196 ILE A CA 1
ATOM 1590 C C . ILE A 1 196 ? -16.537 8.711 10.601 1.00 95.12 196 ILE A C 1
ATOM 1592 O O . ILE A 1 196 ? -17.142 7.905 9.895 1.00 95.12 196 ILE A O 1
ATOM 1596 N N . ALA A 1 197 ? -16.802 8.866 11.897 1.00 96.75 197 ALA A N 1
ATOM 1597 C CA . ALA A 1 197 ? -17.856 8.128 12.587 1.00 96.75 197 ALA A CA 1
ATOM 1598 C C . ALA A 1 197 ? -18.428 8.916 13.770 1.00 96.75 197 ALA A C 1
ATOM 1600 O O . ALA A 1 197 ? -17.722 9.627 14.485 1.00 96.75 197 ALA A O 1
ATOM 1601 N N . THR A 1 198 ? -19.721 8.769 14.021 1.00 96.88 198 THR A N 1
ATOM 1602 C CA . THR A 1 198 ? -20.369 9.262 15.240 1.00 96.88 198 THR A CA 1
ATOM 1603 C C . THR A 1 198 ? -20.008 8.389 16.445 1.00 96.88 198 THR A C 1
ATOM 1605 O O . THR A 1 198 ? -19.594 7.236 16.313 1.00 96.88 198 THR A O 1
ATOM 1608 N N . LEU A 1 199 ? -20.213 8.917 17.657 1.00 95.44 199 LEU A N 1
ATOM 1609 C CA . LEU A 1 199 ? -20.007 8.144 18.888 1.00 95.44 199 LEU A CA 1
ATOM 1610 C C . LEU A 1 199 ? -20.872 6.874 18.938 1.00 95.44 199 LEU A C 1
ATOM 1612 O O . LEU A 1 199 ? -20.408 5.847 19.421 1.00 95.44 199 LEU A O 1
ATOM 1616 N N . ASN A 1 200 ? -22.120 6.944 18.464 1.00 94.25 200 ASN A N 1
ATOM 1617 C CA . ASN A 1 200 ? -23.019 5.789 18.484 1.00 94.25 200 ASN A CA 1
ATOM 1618 C C . ASN A 1 200 ? -22.532 4.709 17.506 1.00 94.25 200 ASN A C 1
ATOM 1620 O O . ASN A 1 200 ? -22.388 3.571 17.924 1.00 94.25 200 ASN A O 1
ATOM 1624 N N . GLU A 1 201 ? -22.151 5.071 16.274 1.00 95.56 201 GLU A N 1
ATOM 1625 C CA . GLU A 1 201 ? -21.578 4.112 15.312 1.00 95.56 201 GLU A CA 1
ATOM 1626 C C . GLU A 1 201 ? -20.315 3.429 15.855 1.00 95.56 201 GLU A C 1
ATOM 1628 O O . GLU A 1 201 ? -20.115 2.234 15.652 1.00 95.56 201 GLU A O 1
ATOM 1633 N N . LEU A 1 202 ? -19.464 4.175 16.567 1.00 95.69 202 LEU A N 1
ATOM 1634 C CA . LEU A 1 202 ? -18.272 3.615 17.204 1.00 95.69 202 LEU A CA 1
ATOM 1635 C C . LEU A 1 202 ? -18.619 2.644 18.330 1.00 95.69 202 LEU A C 1
ATOM 1637 O O . LEU A 1 202 ? -18.006 1.586 18.449 1.00 95.69 202 LEU A O 1
ATOM 1641 N N . ILE A 1 203 ? -19.590 3.002 19.167 1.00 95.06 203 ILE A N 1
ATOM 1642 C CA . ILE A 1 203 ? -20.050 2.143 20.256 1.00 95.06 203 ILE A CA 1
ATOM 1643 C C . ILE A 1 203 ? -20.672 0.866 19.707 1.00 95.06 203 ILE A C 1
ATOM 1645 O O . ILE A 1 203 ? -20.305 -0.205 20.179 1.00 95.06 203 ILE A O 1
ATOM 1649 N N . ASP A 1 204 ? -21.538 0.968 18.704 1.00 93.44 204 ASP A N 1
ATOM 1650 C CA . ASP A 1 204 ? -22.222 -0.179 18.109 1.00 93.44 204 ASP A CA 1
ATOM 1651 C C . ASP A 1 204 ? -21.212 -1.133 17.448 1.00 93.44 204 ASP A C 1
ATOM 1653 O O . ASP A 1 204 ? -21.304 -2.349 17.600 1.00 93.44 204 ASP A O 1
ATOM 1657 N N . ALA A 1 205 ? -20.173 -0.595 16.797 1.00 93.81 205 ALA A N 1
ATOM 1658 C CA . ALA A 1 205 ? -19.117 -1.401 16.184 1.00 93.81 205 ALA A CA 1
ATOM 1659 C C . ALA A 1 205 ? -18.200 -2.107 17.205 1.00 93.81 205 ALA A C 1
ATOM 1661 O O . ALA A 1 205 ? -17.685 -3.196 16.937 1.00 93.81 205 ALA A O 1
ATOM 1662 N N . ILE A 1 206 ? -17.942 -1.487 18.361 1.00 94.19 206 ILE A N 1
ATOM 1663 C CA . ILE A 1 206 ? -16.936 -1.959 19.329 1.00 94.19 206 ILE A CA 1
ATOM 1664 C C . ILE A 1 206 ? -17.571 -2.758 20.480 1.00 94.19 206 ILE A C 1
ATOM 1666 O O . ILE A 1 206 ? -16.956 -3.705 20.982 1.00 94.19 206 ILE A O 1
ATOM 1670 N N . TYR A 1 207 ? -18.785 -2.389 20.888 1.00 93.81 207 TYR A N 1
ATOM 1671 C CA . TYR A 1 207 ? -19.525 -2.911 22.040 1.00 93.81 207 TYR A CA 1
ATOM 1672 C C . TYR A 1 207 ? -20.992 -3.246 21.689 1.00 93.81 207 TYR A C 1
ATOM 1674 O O . TYR A 1 207 ? -21.895 -2.741 22.364 1.00 93.81 207 TYR A O 1
ATOM 1682 N N . PRO A 1 208 ? -21.253 -4.105 20.685 1.00 89.00 208 PRO A N 1
ATOM 1683 C CA . PRO A 1 208 ? -22.607 -4.338 20.164 1.00 89.00 208 PRO A CA 1
ATOM 1684 C C . PRO A 1 208 ? -23.608 -4.816 21.231 1.00 89.00 208 PRO A C 1
ATOM 1686 O O . PRO A 1 208 ? -24.775 -4.440 21.199 1.00 89.00 208 PRO A O 1
ATOM 1689 N N . ASP A 1 209 ? -23.145 -5.579 22.227 1.00 90.81 209 ASP A N 1
ATOM 1690 C CA . ASP A 1 209 ? -24.007 -6.216 23.236 1.00 90.81 209 ASP A CA 1
ATOM 1691 C C . ASP A 1 209 ? -24.003 -5.508 24.606 1.00 90.81 209 ASP A C 1
ATOM 1693 O O . ASP A 1 209 ? -24.400 -6.086 25.619 1.00 90.81 209 ASP A O 1
ATOM 1697 N N . THR A 1 210 ? -23.487 -4.276 24.697 1.00 90.62 210 THR A N 1
ATOM 1698 C CA . THR A 1 210 ? -23.348 -3.557 25.979 1.00 90.62 210 THR A CA 1
ATOM 1699 C C . THR A 1 210 ? -24.331 -2.393 26.091 1.00 90.62 210 THR A C 1
ATOM 1701 O O . THR A 1 210 ? -24.532 -1.646 25.138 1.00 90.62 210 THR A O 1
ATOM 1704 N N . ASP A 1 211 ? -24.899 -2.192 27.290 1.00 91.38 211 ASP A N 1
ATOM 1705 C CA . ASP A 1 211 ? -25.786 -1.058 27.581 1.00 91.38 211 ASP A CA 1
ATOM 1706 C C . ASP A 1 211 ? -25.172 0.286 27.119 1.00 91.38 211 ASP A C 1
ATOM 1708 O O . ASP A 1 211 ? -24.030 0.592 27.486 1.00 91.38 211 ASP A O 1
ATOM 1712 N N . PRO A 1 212 ? -25.919 1.135 26.383 1.00 88.19 212 PRO A N 1
ATOM 1713 C CA . PRO A 1 212 ? -25.373 2.352 25.785 1.00 88.19 212 PRO A CA 1
ATOM 1714 C C . PRO A 1 212 ? -24.734 3.329 26.777 1.00 88.19 212 PRO A C 1
ATOM 1716 O O . PRO A 1 212 ? -23.785 4.032 26.422 1.00 88.19 212 PRO A O 1
ATOM 1719 N N . LYS A 1 213 ? -25.228 3.417 28.021 1.00 88.50 213 LYS A N 1
ATOM 1720 C CA . LYS A 1 213 ? -24.634 4.319 29.020 1.00 88.50 213 LYS A CA 1
ATOM 1721 C C . LYS A 1 213 ? -23.274 3.793 29.464 1.00 88.50 213 LYS A C 1
ATOM 1723 O O . LYS A 1 213 ? -22.320 4.566 29.531 1.00 88.50 213 LYS A O 1
ATOM 1728 N N . VAL A 1 214 ? -23.178 2.488 29.709 1.00 90.62 214 VAL A N 1
ATOM 1729 C CA . VAL A 1 214 ? -21.921 1.824 30.080 1.00 90.62 214 VAL A CA 1
ATOM 1730 C C . VAL A 1 214 ? -20.907 1.908 28.936 1.00 90.62 214 VAL A C 1
ATOM 1732 O O . VAL A 1 214 ? -19.743 2.240 29.173 1.00 90.62 214 VAL A O 1
ATOM 1735 N N . SER A 1 215 ? -21.344 1.677 27.697 1.00 91.12 215 SER A N 1
ATOM 1736 C CA . SER A 1 215 ? -20.488 1.738 26.509 1.00 91.12 215 SER A CA 1
ATOM 1737 C C . SER A 1 215 ? -19.904 3.126 26.270 1.00 91.12 215 SER A C 1
ATOM 1739 O O . SER A 1 215 ? -18.718 3.233 25.974 1.00 91.12 215 SER A O 1
ATOM 1741 N N . ARG A 1 216 ? -20.680 4.203 26.473 1.00 92.56 216 ARG A N 1
ATOM 1742 C CA . ARG A 1 216 ? -20.178 5.587 26.346 1.00 92.56 216 ARG A CA 1
ATOM 1743 C C . ARG A 1 216 ? -19.033 5.874 27.306 1.00 92.56 216 ARG A C 1
ATOM 1745 O O . ARG A 1 216 ? -17.991 6.378 26.892 1.00 92.56 216 ARG A O 1
ATOM 1752 N N . THR A 1 217 ? -19.198 5.525 28.581 1.00 90.06 217 THR A N 1
ATOM 1753 C CA . THR A 1 217 ? -18.138 5.719 29.577 1.00 90.06 217 THR A CA 1
ATOM 1754 C C . THR A 1 217 ? -16.900 4.893 29.229 1.00 90.06 217 THR A C 1
ATOM 1756 O O . THR A 1 217 ? -15.793 5.429 29.227 1.00 90.06 217 THR A O 1
ATOM 1759 N N . ARG A 1 218 ? -17.078 3.614 28.864 1.00 91.81 218 ARG A N 1
ATOM 1760 C CA . ARG A 1 218 ? -15.970 2.728 28.469 1.00 91.81 218 ARG A CA 1
ATOM 1761 C C . ARG A 1 218 ? -15.238 3.219 27.225 1.00 91.81 218 ARG A C 1
ATOM 1763 O O . ARG A 1 218 ? -14.013 3.160 27.197 1.00 91.81 218 ARG A O 1
ATOM 1770 N N . PHE A 1 219 ? -15.963 3.738 26.238 1.00 93.56 219 PHE A N 1
ATOM 1771 C CA . PHE A 1 219 ? -15.388 4.257 25.004 1.00 93.56 219 PHE A CA 1
ATOM 1772 C C . PHE A 1 219 ? -14.407 5.403 25.270 1.00 93.56 219 PHE A C 1
ATOM 1774 O O . PHE A 1 219 ? -13.289 5.378 24.765 1.00 93.56 219 PHE A O 1
ATOM 1781 N N . HIS A 1 220 ? -14.780 6.389 26.094 1.00 90.31 220 HIS A N 1
ATOM 1782 C CA . HIS A 1 220 ? -13.889 7.516 26.388 1.00 90.31 220 HIS A CA 1
ATOM 1783 C C . HIS A 1 220 ? -12.616 7.080 27.120 1.00 90.31 220 HIS A C 1
ATOM 1785 O O . HIS A 1 220 ? -11.531 7.575 26.807 1.00 90.31 220 HIS A O 1
ATOM 1791 N N . THR A 1 221 ? -12.730 6.125 28.047 1.00 90.19 221 THR A N 1
ATOM 1792 C CA . THR A 1 221 ? -11.567 5.516 28.703 1.00 90.19 221 THR A CA 1
ATOM 1793 C C . THR A 1 221 ? -10.687 4.788 27.691 1.00 90.19 221 THR A C 1
ATOM 1795 O O . THR A 1 221 ? -9.501 5.094 27.606 1.00 90.19 221 THR A O 1
ATOM 1798 N N . ALA A 1 222 ? -11.266 3.910 26.866 1.00 89.75 222 ALA A N 1
ATOM 1799 C CA . ALA A 1 222 ? -10.535 3.149 25.856 1.00 89.75 222 ALA A CA 1
ATOM 1800 C C . ALA A 1 222 ? -9.839 4.059 24.832 1.00 89.75 222 ALA A C 1
ATOM 1802 O O . ALA A 1 222 ? -8.680 3.835 24.503 1.00 89.75 222 ALA A O 1
ATOM 1803 N N . MET A 1 223 ? -10.502 5.123 24.374 1.00 91.06 223 MET A N 1
ATOM 1804 C CA . MET A 1 223 ? -9.920 6.123 23.475 1.00 91.06 223 MET A CA 1
ATOM 1805 C C . MET A 1 223 ? -8.738 6.853 24.131 1.00 91.06 223 MET A C 1
ATOM 1807 O O . MET A 1 223 ? -7.696 7.033 23.503 1.00 91.06 223 MET A O 1
ATOM 1811 N N . SER A 1 224 ? -8.879 7.267 25.395 1.00 89.25 224 SER A N 1
ATOM 1812 C CA . SER A 1 224 ? -7.815 7.949 26.146 1.00 89.25 224 SER A CA 1
ATOM 1813 C C . SER A 1 224 ? -6.602 7.045 26.375 1.00 89.25 224 SER A C 1
ATOM 1815 O O . SER A 1 224 ? -5.465 7.464 26.159 1.00 89.25 224 SER A O 1
ATOM 1817 N N . GLU A 1 225 ? -6.831 5.792 26.767 1.00 87.25 225 GLU A N 1
ATOM 1818 C CA . GLU A 1 225 ? -5.776 4.787 26.916 1.00 87.25 225 GLU A CA 1
ATOM 1819 C C . GLU A 1 225 ? -5.102 4.502 25.579 1.00 87.25 225 GLU A C 1
ATOM 1821 O O . GLU A 1 225 ? -3.880 4.556 25.488 1.00 87.25 225 GLU A O 1
ATOM 1826 N N . PHE A 1 226 ? -5.885 4.300 24.521 1.00 87.94 226 PHE A N 1
ATOM 1827 C CA . PHE A 1 226 ? -5.353 4.012 23.199 1.00 87.94 226 PHE A CA 1
ATOM 1828 C C . PHE A 1 226 ? -4.480 5.154 22.667 1.00 87.94 226 PHE A C 1
ATOM 1830 O O . PHE A 1 226 ? -3.372 4.885 22.209 1.00 87.94 226 PHE A O 1
ATOM 1837 N N . LYS A 1 227 ? -4.907 6.420 22.819 1.00 88.19 227 LYS A N 1
ATOM 1838 C CA . LYS A 1 227 ? -4.103 7.613 22.481 1.00 88.19 227 LYS A CA 1
ATOM 1839 C C . LYS A 1 227 ? -2.749 7.633 23.190 1.00 88.19 227 LYS A C 1
ATOM 1841 O O . LYS A 1 227 ? -1.737 7.944 22.568 1.00 88.19 227 LYS A O 1
ATOM 1846 N N . LYS A 1 228 ? -2.717 7.279 24.479 1.00 85.50 228 LYS A N 1
ATOM 1847 C CA . LYS A 1 228 ? -1.460 7.168 25.238 1.00 85.50 228 LYS A CA 1
ATOM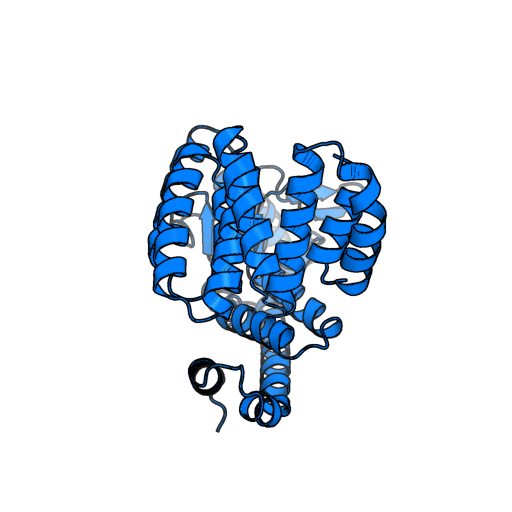 1848 C C . LYS A 1 228 ? -0.590 6.038 24.700 1.00 85.50 228 LYS A C 1
ATOM 1850 O O . LYS A 1 228 ? 0.614 6.212 24.559 1.00 85.50 228 LYS A O 1
ATOM 1855 N N . THR A 1 229 ? -1.199 4.901 24.379 1.00 84.44 229 THR A N 1
ATOM 1856 C CA . THR A 1 229 ? -0.488 3.713 23.907 1.00 84.44 229 THR A CA 1
ATOM 1857 C C . THR A 1 229 ? 0.181 3.925 22.551 1.00 84.44 229 THR A C 1
ATOM 1859 O O . THR A 1 229 ? 1.326 3.519 22.372 1.00 84.44 229 THR A O 1
ATOM 1862 N N . ILE A 1 230 ? -0.500 4.563 21.597 1.00 80.06 230 ILE A N 1
ATOM 1863 C CA . ILE A 1 230 ? 0.089 4.880 20.285 1.00 80.06 230 ILE A CA 1
ATOM 1864 C C . ILE A 1 230 ? 1.041 6.088 20.332 1.00 80.06 230 ILE A C 1
ATOM 1866 O O . ILE A 1 230 ? 1.720 6.344 19.344 1.00 80.06 230 ILE A O 1
ATOM 1870 N N . ASN A 1 231 ? 1.094 6.809 21.460 1.00 80.69 231 ASN A N 1
ATOM 1871 C CA . ASN A 1 231 ? 1.878 8.031 21.648 1.00 80.69 231 ASN A CA 1
ATOM 1872 C C . ASN A 1 231 ? 1.633 9.092 20.557 1.00 80.69 231 ASN A C 1
ATOM 1874 O O . ASN A 1 231 ? 2.550 9.791 20.138 1.00 80.69 231 ASN A O 1
ATOM 1878 N N . GLU A 1 232 ? 0.387 9.186 20.096 1.00 75.69 232 GLU A N 1
ATOM 1879 C CA . GLU A 1 232 ? -0.032 10.077 19.016 1.00 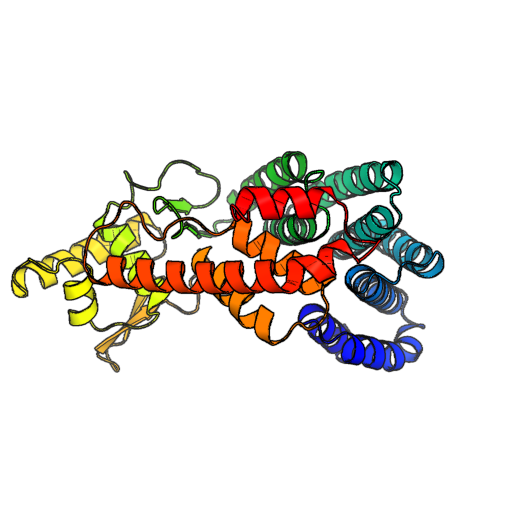75.69 232 GLU A CA 1
ATOM 1880 C C . GLU A 1 232 ? -1.423 10.630 19.357 1.00 75.69 232 GLU A C 1
ATOM 1882 O O . GLU A 1 232 ? -2.441 9.997 19.065 1.00 75.69 232 GLU A O 1
ATOM 1887 N N . PRO A 1 233 ? -1.515 11.762 20.075 1.00 71.94 233 PRO A N 1
ATOM 1888 C CA . PRO A 1 233 ? -2.786 12.251 20.607 1.00 71.94 233 PRO A CA 1
ATOM 1889 C C . PRO A 1 233 ? -3.780 12.675 19.513 1.00 71.94 233 PRO A C 1
ATOM 1891 O O . PRO A 1 233 ? -4.994 12.629 19.758 1.00 71.94 233 PRO A O 1
ATOM 1894 N N . ASP A 1 234 ? -3.282 13.007 18.320 1.00 81.81 234 ASP A N 1
ATOM 1895 C CA . ASP A 1 234 ? -4.050 13.620 17.230 1.00 81.81 234 ASP A CA 1
ATOM 1896 C C . ASP A 1 234 ? -4.447 12.639 16.118 1.00 81.81 234 ASP A C 1
ATOM 1898 O O . ASP A 1 234 ? -5.076 13.034 15.141 1.00 81.81 234 ASP A O 1
ATOM 1902 N N . TRP A 1 235 ? -4.181 11.337 16.286 1.00 87.31 235 TRP A N 1
ATOM 1903 C CA . TRP A 1 235 ? -4.576 10.318 15.302 1.00 87.31 235 TRP A CA 1
ATOM 1904 C C . TRP A 1 235 ? -6.086 10.307 15.004 1.00 87.31 235 TRP A C 1
ATOM 1906 O O . TRP A 1 235 ? -6.508 9.980 13.897 1.00 87.31 235 TRP A O 1
ATOM 1916 N N . CYS A 1 236 ? -6.902 10.649 16.007 1.00 90.81 236 CYS A N 1
ATOM 1917 C CA . CYS A 1 236 ? -8.351 10.743 15.916 1.00 90.81 236 CYS A CA 1
ATOM 1918 C C . CYS A 1 236 ? -8.858 11.927 16.746 1.00 90.81 236 CYS A C 1
ATOM 1920 O O . CYS A 1 236 ? -8.632 12.008 17.963 1.00 90.81 236 CYS A O 1
ATOM 1922 N N . VAL A 1 237 ? -9.565 12.842 16.089 1.00 90.81 237 VAL A N 1
ATOM 1923 C CA . VAL A 1 237 ? -10.029 14.114 16.647 1.00 90.81 237 VAL A CA 1
ATOM 1924 C C . VAL A 1 237 ? -11.554 14.137 16.661 1.00 90.81 237 VAL A C 1
ATOM 1926 O O . VAL A 1 237 ? -12.204 13.666 15.733 1.00 90.81 237 VAL A O 1
ATOM 1929 N N . TYR A 1 238 ? -12.140 14.677 17.730 1.00 93.38 238 TYR A N 1
ATOM 1930 C CA . TYR A 1 238 ? -13.580 14.909 17.794 1.00 93.38 238 TYR A CA 1
ATOM 1931 C C . TYR A 1 238 ? -13.914 16.307 17.267 1.00 93.38 238 TYR A C 1
ATOM 1933 O O . TYR A 1 238 ? -13.489 17.312 17.839 1.00 93.38 238 TYR A O 1
ATOM 1941 N N . SER A 1 239 ? -14.711 16.373 16.206 1.00 91.69 239 SER A N 1
ATOM 1942 C CA . SER A 1 239 ? -15.270 17.606 15.666 1.00 91.69 239 SER A CA 1
ATOM 1943 C C . SER A 1 239 ? -16.581 17.934 16.375 1.00 91.69 239 SER A C 1
ATOM 1945 O O . SER A 1 239 ? -17.629 17.364 16.071 1.00 91.69 239 SER A O 1
ATOM 1947 N N . ALA A 1 240 ? -16.548 18.891 17.308 1.00 89.94 240 ALA A N 1
ATOM 1948 C CA . ALA A 1 240 ? -17.749 19.333 18.025 1.00 89.94 240 ALA A CA 1
ATOM 1949 C C . ALA A 1 240 ? -18.812 19.939 17.092 1.00 89.94 240 ALA A C 1
ATOM 1951 O O . ALA A 1 240 ? -20.002 19.806 17.357 1.00 89.94 240 ALA A O 1
ATOM 1952 N N . VAL A 1 241 ? -18.385 20.562 15.987 1.00 89.44 241 VAL A N 1
ATOM 1953 C CA . VAL A 1 241 ? -19.283 21.148 14.979 1.00 89.44 241 VAL A CA 1
ATOM 1954 C C . VAL A 1 241 ? -20.058 20.063 14.233 1.00 89.44 241 VAL A C 1
ATOM 1956 O O . VAL A 1 241 ? -21.241 20.238 13.956 1.00 89.44 241 VAL A O 1
ATOM 1959 N N . ARG A 1 242 ? -19.402 18.942 13.912 1.00 88.44 242 ARG A N 1
ATOM 1960 C CA . ARG A 1 242 ? -20.009 17.831 13.161 1.00 88.44 242 ARG A CA 1
ATOM 1961 C C . ARG A 1 242 ? -20.590 16.738 14.059 1.00 88.44 242 ARG A C 1
ATOM 1963 O O . ARG A 1 242 ? -21.338 15.896 13.577 1.00 88.44 242 ARG A O 1
ATOM 1970 N N . GLY A 1 243 ? -20.259 16.738 15.350 1.00 93.75 243 GLY A N 1
ATOM 1971 C CA . GLY A 1 243 ? -20.653 15.684 16.287 1.00 93.75 243 GLY A CA 1
ATOM 1972 C C . GLY A 1 243 ? -20.010 14.329 15.971 1.00 93.75 243 GLY A C 1
ATOM 1973 O O . GLY A 1 243 ? -20.614 13.286 16.225 1.00 93.75 243 GLY A O 1
ATOM 1974 N N . GLN A 1 244 ? -18.817 14.334 15.372 1.00 96.62 244 GLN A N 1
ATOM 1975 C CA . GLN A 1 244 ? -18.175 13.154 14.787 1.00 96.62 244 GLN A CA 1
ATOM 1976 C C . GLN A 1 244 ? -16.702 13.055 15.181 1.00 96.62 244 GLN A C 1
ATOM 1978 O O . GLN A 1 244 ? -16.044 14.055 15.456 1.00 96.62 244 GLN A O 1
ATOM 1983 N N . TYR A 1 245 ? -16.196 11.829 15.198 1.00 95.94 245 TYR A N 1
ATOM 1984 C CA . TYR A 1 245 ? -14.781 11.505 15.266 1.00 95.94 245 TYR A CA 1
ATOM 1985 C C . TYR A 1 245 ? -14.232 11.371 13.852 1.00 95.94 245 TYR A C 1
ATOM 1987 O O . TYR A 1 245 ? -14.867 10.748 13.005 1.00 95.94 245 TYR A O 1
ATOM 1995 N N . GLU A 1 246 ? -13.052 11.928 13.615 1.00 95.75 246 GLU A N 1
ATOM 1996 C CA . GLU A 1 246 ? -12.370 11.921 12.322 1.00 95.75 246 GLU A CA 1
ATOM 1997 C C . GLU A 1 246 ? -10.920 11.468 12.525 1.00 95.75 246 GLU A C 1
ATOM 1999 O O . GLU A 1 246 ? -10.318 11.778 13.557 1.00 95.75 246 GLU A O 1
ATOM 2004 N N . ILE A 1 247 ? -10.357 10.716 11.576 1.00 91.94 247 ILE A N 1
ATOM 2005 C CA . ILE A 1 247 ? -8.906 10.481 11.534 1.00 91.94 247 ILE A CA 1
ATOM 2006 C C . ILE A 1 247 ? -8.207 11.824 11.285 1.00 91.94 247 ILE A C 1
ATOM 2008 O O . ILE A 1 247 ? -8.588 12.550 10.369 1.00 91.94 247 ILE A O 1
ATOM 2012 N N . GLY A 1 248 ? -7.207 12.158 12.101 1.00 86.44 248 GLY A N 1
ATOM 2013 C CA . GLY A 1 248 ? -6.463 13.410 11.968 1.00 86.44 248 GLY A CA 1
ATOM 2014 C C . GLY A 1 248 ? -5.692 13.483 10.649 1.00 86.44 248 GLY A C 1
ATOM 2015 O O . GLY A 1 248 ? -5.099 12.494 10.222 1.00 86.44 248 GLY A O 1
ATOM 2016 N N . GLU A 1 249 ? -5.675 14.656 10.013 1.00 77.81 249 GLU A N 1
ATOM 2017 C CA . GLU A 1 249 ? -5.005 14.866 8.716 1.00 77.81 249 GLU A CA 1
ATOM 2018 C C . GLU A 1 249 ? -3.490 14.612 8.787 1.00 77.81 249 GLU A C 1
ATOM 2020 O O . GLU A 1 249 ? -2.906 14.059 7.858 1.00 77.81 249 GLU A O 1
ATOM 2025 N N . GLU A 1 250 ? -2.868 14.949 9.918 1.00 76.56 250 GLU A N 1
ATOM 2026 C CA . GLU A 1 250 ? -1.430 14.776 10.166 1.00 76.56 250 GLU A CA 1
ATOM 2027 C C . GLU A 1 250 ? -1.070 13.372 10.684 1.00 76.56 250 GLU A C 1
ATOM 2029 O O . GLU A 1 250 ? 0.077 13.108 11.047 1.00 76.56 250 GLU A O 1
ATOM 2034 N N . PHE A 1 251 ? -2.032 12.446 10.750 1.00 82.19 251 PHE A N 1
ATOM 2035 C CA . PHE A 1 251 ? -1.772 11.102 11.247 1.00 82.19 251 PHE A CA 1
ATOM 2036 C C . PHE A 1 251 ? -0.913 10.309 10.250 1.00 82.19 251 PHE A C 1
ATOM 2038 O O . PHE A 1 251 ? -1.385 9.853 9.209 1.00 82.19 251 PHE A O 1
ATOM 2045 N N . LEU A 1 252 ? 0.367 10.118 10.580 1.00 77.06 252 LEU A N 1
ATOM 2046 C CA . LEU A 1 252 ? 1.330 9.420 9.725 1.00 77.06 252 LEU A CA 1
ATOM 2047 C C . LEU A 1 252 ? 1.336 7.910 9.987 1.00 77.06 252 LEU A C 1
ATOM 2049 O O . LEU A 1 252 ? 1.954 7.420 10.938 1.00 77.06 252 LEU A O 1
ATOM 2053 N N . TYR A 1 253 ? 0.714 7.147 9.091 1.00 84.31 253 TYR A N 1
ATOM 2054 C CA . TYR A 1 253 ? 0.676 5.690 9.182 1.00 84.31 253 TYR A CA 1
ATOM 2055 C C . TYR A 1 253 ? 0.773 5.011 7.805 1.00 84.31 253 TYR A C 1
ATOM 2057 O O . TYR A 1 253 ? 0.577 5.616 6.753 1.00 84.31 253 TYR A O 1
ATOM 2065 N N . TYR A 1 254 ? 1.087 3.718 7.824 1.00 85.31 254 TYR A N 1
ATOM 2066 C CA . TYR A 1 254 ? 0.867 2.776 6.731 1.00 85.31 254 TYR A CA 1
ATOM 2067 C C . TYR A 1 254 ? -0.242 1.812 7.131 1.00 85.31 254 TYR A C 1
ATOM 2069 O O . TYR A 1 254 ? -0.221 1.303 8.252 1.00 85.31 254 TYR A O 1
ATOM 2077 N N . TYR A 1 255 ? -1.159 1.521 6.212 1.00 89.19 255 TYR A N 1
ATOM 2078 C CA . TYR A 1 255 ? -2.220 0.541 6.408 1.00 89.19 255 TYR A CA 1
ATOM 2079 C C . TYR A 1 255 ? -2.331 -0.369 5.184 1.00 89.19 255 TYR A C 1
ATOM 2081 O O . TYR A 1 255 ? -2.560 0.095 4.067 1.00 89.19 255 TYR A O 1
ATOM 2089 N N . ASP A 1 256 ? -2.129 -1.671 5.383 1.00 90.06 256 ASP A N 1
ATOM 2090 C CA . ASP A 1 256 ? -2.097 -2.660 4.295 1.00 90.06 256 ASP A CA 1
ATOM 2091 C C . ASP A 1 256 ? -3.413 -2.761 3.510 1.00 90.06 256 ASP A C 1
ATOM 2093 O O . ASP A 1 256 ? -3.406 -2.991 2.301 1.00 90.06 256 ASP A O 1
ATOM 2097 N N . THR A 1 257 ? -4.534 -2.543 4.186 1.00 94.88 257 THR A N 1
ATOM 2098 C CA . THR A 1 257 ? -5.877 -2.673 3.628 1.00 94.88 257 THR A CA 1
ATOM 2099 C C . THR A 1 257 ? -6.226 -1.461 2.760 1.00 94.88 257 THR A C 1
ATOM 2101 O O . THR A 1 257 ? -6.760 -1.605 1.661 1.00 94.88 257 THR A O 1
ATOM 2104 N N . GLU A 1 258 ? -5.811 -0.263 3.179 1.00 90.75 258 GLU A N 1
ATOM 2105 C CA . GLU A 1 258 ? -5.860 0.938 2.341 1.00 90.75 258 GLU A CA 1
ATOM 2106 C C . GLU A 1 258 ? -4.977 0.796 1.095 1.00 90.75 258 GLU A C 1
ATOM 2108 O O . GLU A 1 258 ? -5.409 1.128 -0.008 1.00 90.75 258 GLU A O 1
ATOM 2113 N N . GLU A 1 259 ? -3.770 0.241 1.242 1.00 85.94 259 GLU A N 1
ATOM 2114 C CA . GLU A 1 259 ? -2.888 -0.032 0.104 1.00 85.94 259 GLU A CA 1
ATOM 2115 C C . GLU A 1 259 ? -3.520 -1.038 -0.869 1.00 85.94 259 GLU A C 1
ATOM 2117 O O . GLU A 1 259 ? -3.481 -0.829 -2.082 1.00 85.94 259 GLU A O 1
ATOM 2122 N N . PHE A 1 260 ? -4.151 -2.099 -0.362 1.00 92.19 260 PHE A N 1
ATOM 2123 C CA . PHE A 1 260 ? -4.892 -3.050 -1.190 1.00 92.19 260 PHE A CA 1
ATOM 2124 C C . PHE A 1 260 ? -6.035 -2.372 -1.949 1.00 92.19 260 PHE A C 1
ATOM 2126 O O . PHE A 1 260 ? -6.151 -2.557 -3.159 1.00 92.19 260 PHE A O 1
ATOM 2133 N N . ASN A 1 261 ? -6.833 -1.531 -1.282 1.00 92.75 261 ASN A N 1
ATOM 2134 C CA . ASN A 1 261 ? -7.909 -0.780 -1.931 1.00 92.75 261 ASN A CA 1
ATOM 2135 C C . ASN A 1 261 ? -7.380 0.149 -3.026 1.00 92.75 261 ASN A C 1
ATOM 2137 O O . ASN A 1 261 ? -7.919 0.161 -4.132 1.00 92.75 261 ASN A O 1
ATOM 2141 N N . ARG A 1 262 ? -6.283 0.863 -2.756 1.00 88.56 262 ARG A N 1
ATOM 2142 C CA . ARG A 1 262 ? -5.623 1.736 -3.731 1.00 88.56 262 ARG A CA 1
ATOM 2143 C C . ARG A 1 262 ? -5.164 0.957 -4.965 1.00 88.56 262 ARG A C 1
ATOM 2145 O O . ARG A 1 262 ? -5.358 1.426 -6.084 1.00 88.56 262 ARG A O 1
ATOM 2152 N N . LEU A 1 263 ? -4.556 -0.217 -4.781 1.00 84.31 263 LEU A N 1
ATOM 2153 C CA . LEU A 1 263 ? -4.113 -1.081 -5.884 1.00 84.31 263 LEU A CA 1
ATOM 2154 C C . LEU A 1 263 ? -5.299 -1.647 -6.673 1.00 84.31 263 LEU A C 1
ATOM 2156 O O . LEU A 1 263 ? -5.266 -1.662 -7.903 1.00 84.31 263 LEU A O 1
ATOM 2160 N N . HIS A 1 264 ? -6.361 -2.053 -5.978 1.00 91.56 264 HIS A N 1
ATOM 2161 C CA . HIS A 1 264 ? -7.587 -2.535 -6.603 1.00 91.56 264 HIS A CA 1
ATOM 2162 C C . HIS A 1 264 ? -8.247 -1.441 -7.456 1.00 91.56 264 HIS A C 1
ATOM 2164 O O . HIS A 1 264 ? -8.665 -1.696 -8.580 1.00 91.56 264 HIS A O 1
ATOM 2170 N N . ASP A 1 265 ? -8.307 -0.199 -6.979 1.00 88.06 265 ASP A N 1
ATOM 2171 C CA . ASP A 1 265 ? -8.878 0.909 -7.753 1.00 88.06 265 ASP A CA 1
ATOM 2172 C C . ASP A 1 265 ? -7.976 1.311 -8.936 1.00 88.06 265 ASP A C 1
ATOM 2174 O O . ASP A 1 265 ? -8.459 1.750 -9.983 1.00 88.06 265 ASP A O 1
ATOM 2178 N N . GLN A 1 266 ? -6.657 1.119 -8.810 1.00 85.25 266 GLN A N 1
ATOM 2179 C CA . GLN A 1 266 ? -5.707 1.317 -9.907 1.00 85.25 266 GLN A CA 1
ATOM 2180 C C . GLN A 1 266 ? -5.885 0.311 -11.044 1.00 85.25 266 GLN A C 1
ATOM 2182 O O . GLN A 1 266 ? -5.684 0.688 -12.198 1.00 85.25 266 GLN A O 1
ATOM 2187 N N . MET A 1 267 ? -6.318 -0.921 -10.757 1.00 87.62 267 MET A N 1
ATOM 2188 C CA . MET A 1 267 ? -6.569 -1.937 -11.788 1.00 87.62 267 MET A CA 1
ATOM 2189 C C . MET A 1 267 ? -7.537 -1.461 -12.874 1.00 87.62 267 MET A C 1
ATOM 2191 O O . MET A 1 267 ? -7.345 -1.788 -14.040 1.00 87.62 267 MET A O 1
ATOM 2195 N N . ALA A 1 268 ? -8.530 -0.635 -12.529 1.00 86.19 268 ALA A N 1
ATOM 2196 C CA . ALA A 1 268 ? -9.494 -0.101 -13.494 1.00 86.19 268 ALA A CA 1
ATOM 2197 C C . ALA A 1 268 ? -8.869 0.853 -14.532 1.00 86.19 268 ALA A C 1
ATOM 2199 O O . ALA A 1 268 ? -9.475 1.124 -15.566 1.00 86.19 268 ALA A O 1
ATOM 2200 N N . ARG A 1 269 ? -7.674 1.388 -14.254 1.00 83.19 269 ARG A N 1
ATOM 2201 C CA . ARG A 1 269 ? -6.981 2.383 -15.091 1.00 83.19 269 ARG A CA 1
ATOM 2202 C C . ARG A 1 269 ? -5.820 1.792 -15.886 1.00 83.19 269 ARG A C 1
ATOM 2204 O O . ARG A 1 269 ? -5.235 2.485 -16.714 1.00 83.19 269 ARG A O 1
ATOM 2211 N N . VAL A 1 270 ? -5.453 0.544 -15.606 1.00 79.12 270 VAL A N 1
ATOM 2212 C CA . VAL A 1 270 ? -4.294 -0.117 -16.200 1.00 79.12 270 VAL A CA 1
ATOM 2213 C C . VAL A 1 270 ? -4.772 -1.129 -17.230 1.00 79.12 270 VAL A C 1
ATOM 2215 O O . VAL A 1 270 ? -5.476 -2.080 -16.903 1.00 79.12 270 VAL A O 1
ATOM 2218 N N . HIS A 1 271 ? -4.354 -0.942 -18.481 1.00 80.56 271 HIS A N 1
ATOM 2219 C CA . HIS A 1 271 ? -4.756 -1.805 -19.598 1.00 80.56 271 HIS A CA 1
ATOM 2220 C C . HIS A 1 271 ? -3.638 -2.724 -20.097 1.00 80.56 271 HIS A C 1
ATOM 2222 O O . HIS A 1 271 ? -3.914 -3.663 -20.836 1.00 80.56 271 HIS A O 1
ATOM 2228 N N . SER A 1 272 ? -2.382 -2.475 -19.707 1.00 78.94 272 SER A N 1
ATOM 2229 C CA . SER A 1 272 ? -1.269 -3.333 -20.115 1.00 78.94 272 SER A CA 1
ATOM 2230 C C . SER A 1 272 ? -1.118 -4.527 -19.174 1.00 78.94 272 SER A C 1
ATOM 2232 O O . SER A 1 272 ? -1.097 -4.382 -17.949 1.00 78.94 272 SER A O 1
ATOM 2234 N N . LEU A 1 273 ? -0.970 -5.713 -19.758 1.00 76.00 273 LEU A N 1
ATOM 2235 C CA . LEU A 1 273 ? -0.855 -6.962 -19.014 1.00 76.00 273 LEU A CA 1
ATOM 2236 C C . LEU A 1 273 ? 0.341 -7.009 -18.036 1.00 76.00 273 LEU A C 1
ATOM 2238 O O . LEU A 1 273 ? 0.142 -7.455 -16.905 1.00 76.00 273 LEU A O 1
ATOM 2242 N N . PRO A 1 274 ? 1.548 -6.496 -18.368 1.00 71.94 274 PRO A N 1
ATOM 2243 C CA . PRO A 1 274 ? 2.662 -6.463 -17.416 1.00 71.94 274 PRO A CA 1
ATOM 2244 C C . PRO A 1 274 ? 2.357 -5.632 -16.166 1.00 71.94 274 PRO A C 1
ATOM 2246 O O . PRO A 1 274 ? 2.709 -6.012 -15.050 1.00 71.94 274 PRO A O 1
ATOM 2249 N N . GLN A 1 275 ? 1.687 -4.491 -16.336 1.00 71.75 275 GLN A N 1
ATOM 2250 C CA . GLN A 1 275 ? 1.349 -3.615 -15.217 1.00 71.75 275 GLN A CA 1
ATOM 2251 C C . GLN A 1 275 ? 0.239 -4.223 -14.362 1.00 71.75 275 GLN A C 1
ATOM 2253 O O . GLN A 1 275 ? 0.328 -4.180 -13.137 1.00 71.75 275 GLN A O 1
ATOM 2258 N N . GLN A 1 276 ? -0.765 -4.839 -14.991 1.00 82.44 276 GLN A N 1
ATOM 2259 C CA . GLN A 1 276 ? -1.791 -5.590 -14.272 1.00 82.44 276 GLN A CA 1
ATOM 2260 C C . GLN A 1 276 ? -1.172 -6.726 -13.449 1.00 82.44 276 GLN A C 1
ATOM 2262 O O . GLN A 1 276 ? -1.472 -6.843 -12.264 1.00 82.44 276 GLN A O 1
ATOM 2267 N N . LEU A 1 277 ? -0.230 -7.484 -14.024 1.00 75.81 277 LEU A N 1
ATOM 2268 C CA . LEU A 1 277 ? 0.489 -8.549 -13.323 1.00 75.81 277 LEU A CA 1
ATOM 2269 C C . LEU A 1 277 ? 1.202 -8.039 -12.064 1.00 75.81 277 LEU A C 1
ATOM 2271 O O . LEU A 1 277 ? 1.079 -8.646 -11.002 1.00 75.81 277 LEU A O 1
ATOM 2275 N N . ILE A 1 278 ? 1.902 -6.906 -12.151 1.00 75.38 278 ILE A N 1
ATOM 2276 C CA . ILE A 1 278 ? 2.574 -6.291 -10.996 1.00 75.38 278 ILE A CA 1
ATOM 2277 C C . ILE A 1 278 ? 1.564 -5.936 -9.895 1.00 75.38 278 ILE A C 1
ATOM 2279 O O . ILE A 1 278 ? 1.799 -6.223 -8.717 1.00 75.38 278 ILE A O 1
ATOM 2283 N N . LEU A 1 279 ? 0.432 -5.330 -10.264 1.00 80.12 279 LEU A N 1
ATOM 2284 C CA . LEU A 1 279 ? -0.618 -4.969 -9.311 1.00 80.12 279 LEU A CA 1
ATOM 2285 C C . LEU A 1 279 ? -1.247 -6.212 -8.667 1.00 80.12 279 LEU A C 1
ATOM 2287 O O . LEU A 1 279 ? -1.421 -6.239 -7.448 1.00 80.12 279 LEU A O 1
ATOM 2291 N N . TRP A 1 280 ? -1.531 -7.257 -9.449 1.00 86.38 280 TRP A N 1
ATOM 2292 C CA . TRP A 1 280 ? -2.058 -8.530 -8.954 1.00 86.38 280 TRP A CA 1
ATOM 2293 C C . TRP A 1 280 ? -1.133 -9.185 -7.946 1.00 86.38 280 TRP A C 1
ATOM 2295 O O . TRP A 1 280 ? -1.577 -9.532 -6.853 1.00 86.38 280 TRP A O 1
ATOM 2305 N N . LEU A 1 281 ? 0.150 -9.323 -8.284 1.00 79.62 281 LEU A N 1
ATOM 2306 C CA . LEU A 1 281 ? 1.138 -9.923 -7.392 1.00 79.62 281 LEU A CA 1
ATOM 2307 C C . LEU A 1 281 ? 1.205 -9.157 -6.068 1.00 79.62 281 LEU A C 1
ATOM 2309 O O . LEU A 1 281 ? 1.173 -9.769 -5.003 1.00 79.62 281 LEU A O 1
ATOM 2313 N N . ARG A 1 282 ? 1.186 -7.820 -6.115 1.00 79.31 282 ARG A N 1
ATOM 2314 C CA . ARG A 1 282 ? 1.205 -6.999 -4.900 1.00 79.31 282 ARG A CA 1
ATOM 2315 C C . ARG A 1 282 ? -0.059 -7.164 -4.056 1.00 79.31 282 ARG A C 1
ATOM 2317 O O . ARG A 1 282 ? 0.041 -7.296 -2.840 1.00 79.31 282 ARG A O 1
ATOM 2324 N N . MET A 1 283 ? -1.237 -7.189 -4.673 1.00 88.00 283 MET A N 1
ATOM 2325 C CA . MET A 1 283 ? -2.490 -7.445 -3.954 1.00 88.00 283 MET A CA 1
ATOM 2326 C C . MET A 1 283 ? -2.515 -8.850 -3.333 1.00 88.00 283 MET A C 1
ATOM 2328 O O . MET A 1 283 ? -2.959 -9.002 -2.199 1.00 88.00 283 MET A O 1
ATOM 2332 N N . LEU A 1 284 ? -1.979 -9.861 -4.026 1.00 85.12 284 LEU A N 1
ATOM 2333 C CA . LEU A 1 284 ? -1.875 -11.242 -3.534 1.00 85.12 284 LEU A CA 1
ATOM 2334 C C . LEU A 1 284 ? -0.900 -11.410 -2.362 1.00 85.12 284 LEU A C 1
ATOM 2336 O O . LEU A 1 284 ? -1.096 -12.297 -1.521 1.00 85.12 284 LEU A O 1
ATOM 2340 N N . GLU A 1 285 ? 0.154 -10.594 -2.325 1.00 82.81 285 GLU A N 1
ATOM 2341 C CA . GLU A 1 285 ? 1.098 -10.521 -1.207 1.00 82.81 285 GLU A CA 1
ATOM 2342 C C . GLU A 1 285 ? 0.496 -9.833 0.022 1.00 82.81 285 GLU A C 1
ATOM 2344 O O . GLU A 1 285 ? 0.818 -10.216 1.145 1.00 82.81 285 GLU A O 1
ATOM 2349 N N . LEU A 1 286 ? -0.353 -8.821 -0.182 1.00 85.56 286 LEU A N 1
ATOM 2350 C CA . LEU A 1 286 ? -1.014 -8.095 0.905 1.00 85.56 286 LEU A CA 1
ATOM 2351 C C . LEU A 1 286 ? -2.167 -8.892 1.510 1.00 85.56 286 LEU A C 1
ATOM 2353 O O . LEU A 1 286 ? -2.342 -8.873 2.726 1.00 85.56 286 LEU A O 1
ATOM 2357 N N . TYR A 1 287 ? -2.956 -9.559 0.667 1.00 93.31 287 TYR A N 1
ATOM 2358 C CA . TYR A 1 287 ? -4.213 -10.146 1.098 1.00 93.31 287 TYR A CA 1
ATOM 2359 C C . TYR A 1 287 ? -4.026 -11.381 1.987 1.00 93.31 287 TYR A C 1
ATOM 2361 O O . TYR A 1 287 ? -3.337 -12.352 1.650 1.00 93.31 287 TYR A O 1
ATOM 2369 N N . ASP A 1 288 ? -4.747 -11.331 3.096 1.00 93.31 288 ASP A N 1
ATOM 2370 C CA . ASP A 1 288 ? -5.131 -12.420 3.981 1.00 93.31 288 ASP A CA 1
ATOM 2371 C C . ASP A 1 288 ? -6.557 -12.092 4.470 1.00 93.31 288 ASP A C 1
ATOM 2373 O O . ASP A 1 288 ? -7.078 -11.010 4.189 1.00 93.31 288 ASP A O 1
ATOM 2377 N N . GLU A 1 289 ? -7.226 -12.990 5.182 1.00 95.81 289 GLU A N 1
ATOM 2378 C CA . GLU A 1 289 ? -8.574 -12.700 5.673 1.00 95.81 289 GLU A CA 1
ATOM 2379 C C . GLU A 1 289 ? -8.565 -11.495 6.630 1.00 95.81 289 GLU A C 1
ATOM 2381 O O . GLU A 1 289 ? -7.720 -11.390 7.515 1.00 95.81 289 GLU A O 1
ATOM 2386 N N . PHE A 1 290 ? -9.484 -10.546 6.445 1.00 97.56 290 PHE A N 1
ATOM 2387 C CA . PHE A 1 290 ? -9.489 -9.312 7.227 1.00 97.56 290 PHE A CA 1
ATOM 2388 C C . PHE A 1 290 ? -9.786 -9.576 8.711 1.00 97.56 290 PHE A C 1
ATOM 2390 O O . PHE A 1 290 ? -10.737 -10.265 9.071 1.00 97.56 290 PHE A O 1
ATOM 2397 N N . ALA A 1 291 ? -8.977 -9.001 9.593 1.00 95.31 291 ALA A N 1
ATOM 2398 C CA . ALA A 1 291 ? -9.190 -8.950 11.031 1.00 95.31 291 ALA A CA 1
ATOM 2399 C C . ALA A 1 291 ? -9.625 -10.274 11.695 1.00 95.31 291 ALA A C 1
ATOM 2401 O O . ALA A 1 291 ? -10.487 -10.266 12.573 1.00 95.31 291 ALA A O 1
ATOM 2402 N N . VAL A 1 292 ? -9.019 -11.410 11.320 1.00 93.50 292 VAL A N 1
ATOM 2403 C CA . VAL A 1 292 ? -9.436 -12.785 11.697 1.00 93.50 292 VAL A CA 1
ATOM 2404 C C . VAL A 1 292 ? -9.701 -12.960 13.195 1.00 93.50 292 VAL A C 1
ATOM 2406 O O . VAL A 1 292 ? -10.587 -13.706 13.598 1.00 93.50 292 VAL A O 1
ATOM 2409 N N . SER A 1 293 ? -8.939 -12.273 14.049 1.00 91.88 293 SER A N 1
ATOM 2410 C CA . SER A 1 293 ? -9.045 -12.414 15.505 1.00 91.88 293 SER A CA 1
ATOM 2411 C C . SER A 1 293 ? -10.016 -11.442 16.185 1.00 91.88 293 SER A C 1
ATOM 2413 O O . SER A 1 293 ? -10.024 -11.392 17.419 1.00 91.88 293 SER A O 1
ATOM 2415 N N . LEU A 1 294 ? -10.734 -10.616 15.421 1.00 93.06 294 LEU A N 1
ATOM 2416 C CA . LEU A 1 294 ? -11.731 -9.667 15.918 1.00 93.06 294 LEU A CA 1
ATOM 2417 C C . LEU A 1 294 ? -13.139 -10.149 15.557 1.00 93.06 294 LEU A C 1
ATOM 2419 O O . LEU A 1 294 ? -13.397 -10.602 14.443 1.00 93.06 294 LEU A O 1
ATOM 2423 N N . ASP A 1 295 ? -14.039 -10.045 16.522 1.00 92.75 295 ASP A N 1
ATOM 2424 C CA . ASP A 1 295 ? -15.447 -10.423 16.456 1.00 92.75 295 ASP A CA 1
ATOM 2425 C C . ASP A 1 295 ? -16.369 -9.201 16.300 1.00 92.75 295 ASP A C 1
ATOM 2427 O O . ASP A 1 295 ? -15.982 -8.064 16.596 1.00 92.75 295 ASP A O 1
ATOM 2431 N N . GLY A 1 296 ? -17.607 -9.448 15.875 1.00 92.81 296 GLY A N 1
ATOM 2432 C CA . GLY A 1 296 ? -18.667 -8.448 15.754 1.00 92.81 296 GLY A CA 1
ATOM 2433 C C . GLY A 1 296 ? -19.142 -8.264 14.316 1.00 92.81 296 GLY A C 1
ATOM 2434 O O . GLY A 1 296 ? -18.347 -8.320 13.378 1.00 92.81 296 GLY A O 1
ATOM 2435 N N . GLU A 1 297 ? -20.437 -7.980 14.168 1.00 95.62 297 GLU A N 1
ATOM 2436 C CA . GLU A 1 297 ? -21.134 -7.926 12.877 1.00 95.62 297 GLU A CA 1
ATOM 2437 C C . GLU A 1 297 ? -20.456 -6.984 11.872 1.00 95.62 297 GLU A C 1
ATOM 2439 O O . GLU A 1 297 ? -20.268 -7.327 10.710 1.00 95.62 297 GLU A O 1
ATOM 2444 N N . VAL A 1 298 ? -19.998 -5.816 12.326 1.00 95.56 298 VAL A N 1
ATOM 2445 C CA . VAL A 1 298 ? -19.281 -4.853 11.479 1.00 95.56 298 VAL A CA 1
ATOM 2446 C C . VAL A 1 298 ? -17.986 -5.440 10.902 1.00 95.56 298 VAL A C 1
ATOM 2448 O O . VAL A 1 298 ? -17.662 -5.207 9.738 1.00 95.56 298 VAL A O 1
ATOM 2451 N N . PHE A 1 299 ? -17.235 -6.215 11.690 1.00 96.06 299 PHE A N 1
ATOM 2452 C CA . PHE A 1 299 ? -16.005 -6.858 11.219 1.00 96.06 299 PHE A CA 1
ATOM 2453 C C . PHE A 1 299 ? -16.302 -8.060 10.322 1.00 96.06 299 PHE A C 1
ATOM 2455 O O . PHE A 1 299 ? -15.527 -8.317 9.404 1.00 96.06 299 PHE A O 1
ATOM 2462 N N . ASP A 1 300 ? -17.428 -8.748 10.530 1.00 96.88 300 ASP A N 1
ATOM 2463 C CA . ASP A 1 300 ? -17.921 -9.776 9.608 1.00 96.88 300 ASP A CA 1
ATOM 2464 C C . ASP A 1 300 ? -18.284 -9.179 8.243 1.00 96.88 300 ASP A C 1
ATOM 2466 O O . ASP A 1 300 ? -17.843 -9.689 7.214 1.00 96.88 300 ASP A O 1
ATOM 2470 N N . GLN A 1 301 ? -18.985 -8.044 8.227 1.00 97.12 301 GLN A N 1
ATOM 2471 C CA . GLN A 1 301 ? -19.318 -7.319 6.998 1.00 97.12 301 GLN A CA 1
ATOM 2472 C C . GLN A 1 301 ? -18.060 -6.824 6.265 1.00 97.12 301 GLN A C 1
ATOM 2474 O O . GLN A 1 301 ? -17.956 -6.962 5.046 1.00 97.12 301 GLN A O 1
ATOM 2479 N N . LEU A 1 302 ? -17.070 -6.284 6.988 1.00 97.19 302 LEU A N 1
ATOM 2480 C CA . LEU A 1 302 ? -15.791 -5.874 6.392 1.00 97.19 302 LEU A CA 1
ATOM 2481 C C . LEU A 1 302 ? -15.005 -7.080 5.856 1.00 97.19 302 LEU A C 1
ATOM 2483 O O . LEU A 1 302 ? -14.454 -7.014 4.757 1.00 97.19 302 LEU A O 1
ATOM 2487 N N . ARG A 1 303 ? -14.990 -8.205 6.583 1.00 97.50 303 ARG A N 1
ATOM 2488 C CA . ARG A 1 303 ? -14.416 -9.470 6.100 1.00 97.50 303 ARG A CA 1
ATOM 2489 C C . ARG A 1 303 ? -15.038 -9.909 4.787 1.00 97.50 303 ARG A C 1
ATOM 2491 O O . ARG A 1 303 ? -14.307 -10.230 3.850 1.00 97.50 303 ARG A O 1
ATOM 2498 N N . GLU A 1 304 ? -16.363 -9.918 4.718 1.00 97.94 304 GLU A N 1
ATOM 2499 C CA . GLU A 1 304 ? -17.096 -10.291 3.514 1.00 97.94 304 GLU A CA 1
ATOM 2500 C C . GLU A 1 304 ? -16.798 -9.332 2.356 1.00 97.94 304 GLU A C 1
ATOM 2502 O O . GLU A 1 304 ? -16.490 -9.781 1.252 1.00 97.94 304 GLU A O 1
ATOM 2507 N N . PHE A 1 305 ? -16.778 -8.021 2.611 1.00 97.44 305 PHE A N 1
ATOM 2508 C CA . PHE A 1 305 ? -16.404 -7.013 1.619 1.00 97.44 305 PHE A CA 1
ATOM 2509 C C . PHE A 1 305 ? -15.020 -7.285 1.007 1.00 97.44 305 PHE A C 1
ATOM 2511 O O . PHE A 1 305 ? -14.882 -7.368 -0.218 1.00 97.44 305 PHE A O 1
ATOM 2518 N N . TYR A 1 306 ? -13.995 -7.475 1.844 1.00 97.69 306 TYR A N 1
ATOM 2519 C CA . TYR A 1 306 ? -12.632 -7.731 1.375 1.00 97.69 306 TYR A CA 1
ATOM 2520 C C . TYR A 1 306 ? -12.485 -9.090 0.690 1.00 97.69 306 TYR A C 1
ATOM 2522 O O . TYR A 1 306 ? -11.753 -9.204 -0.294 1.00 97.69 306 TYR A O 1
ATOM 2530 N N . ARG A 1 307 ? -13.206 -10.111 1.163 1.00 97.31 307 ARG A N 1
ATOM 2531 C CA . ARG A 1 307 ? -13.279 -11.420 0.506 1.00 97.31 307 ARG A CA 1
ATOM 2532 C C . ARG A 1 307 ? -13.873 -11.309 -0.894 1.00 97.31 307 ARG A C 1
ATOM 2534 O O . ARG A 1 307 ? -13.273 -11.815 -1.834 1.00 97.31 307 ARG A O 1
ATOM 2541 N N . ASN A 1 308 ? -14.980 -10.591 -1.055 1.00 96.94 308 ASN A N 1
ATOM 2542 C CA . ASN A 1 308 ? -15.615 -10.398 -2.357 1.00 96.94 308 ASN A CA 1
ATOM 2543 C C . ASN A 1 308 ? -14.693 -9.652 -3.333 1.00 96.94 308 ASN A C 1
ATOM 2545 O O . ASN A 1 308 ? -14.585 -10.051 -4.491 1.00 96.94 308 ASN A O 1
ATOM 2549 N N . ARG A 1 309 ? -13.959 -8.626 -2.873 1.00 95.75 309 ARG A N 1
ATOM 2550 C CA . ARG A 1 309 ? -12.935 -7.956 -3.701 1.00 95.75 309 ARG A CA 1
ATOM 2551 C C . ARG A 1 309 ? -11.813 -8.907 -4.124 1.00 95.75 309 ARG A C 1
ATOM 2553 O O . ARG A 1 309 ? -11.390 -8.882 -5.278 1.00 95.75 309 ARG A O 1
ATOM 2560 N N . PHE A 1 310 ? -11.332 -9.744 -3.208 1.00 95.44 310 PHE A N 1
ATOM 2561 C CA . PHE A 1 310 ? -10.293 -10.721 -3.518 1.00 95.44 310 PHE A CA 1
ATOM 2562 C C . PHE A 1 310 ? -10.767 -11.800 -4.502 1.00 95.44 310 PHE A C 1
ATOM 2564 O O . PHE A 1 310 ? -10.026 -12.158 -5.416 1.00 95.44 310 PHE A O 1
ATOM 2571 N N . GLU A 1 311 ? -12.002 -12.285 -4.369 1.00 95.06 311 GLU A N 1
ATOM 2572 C CA . GLU A 1 311 ? -12.575 -13.236 -5.326 1.00 95.06 311 GLU A CA 1
ATOM 2573 C C . GLU A 1 311 ? -12.757 -12.602 -6.713 1.00 95.06 311 GLU A C 1
ATOM 2575 O O . GLU A 1 311 ? -12.380 -13.218 -7.706 1.00 95.06 311 GLU A O 1
ATOM 2580 N N . ALA A 1 312 ? -13.194 -11.339 -6.801 1.00 94.31 312 ALA A N 1
ATOM 2581 C CA . ALA A 1 312 ? -13.264 -10.625 -8.081 1.00 94.31 312 ALA A CA 1
ATOM 2582 C C . ALA A 1 312 ? -11.878 -10.499 -8.746 1.00 94.31 312 ALA A C 1
ATOM 2584 O O . ALA A 1 312 ? -11.729 -10.721 -9.950 1.00 94.31 312 ALA A O 1
ATOM 2585 N N . LEU A 1 313 ? -10.839 -10.192 -7.957 1.00 94.06 313 LEU A N 1
ATOM 2586 C CA . LEU A 1 313 ? -9.448 -10.191 -8.417 1.00 94.06 313 LEU A CA 1
ATOM 2587 C C . LEU A 1 313 ? -9.031 -11.576 -8.934 1.00 94.06 313 LEU A C 1
ATOM 2589 O O . LEU A 1 313 ? -8.430 -11.685 -10.003 1.00 94.06 313 LEU A O 1
ATOM 2593 N N . ARG A 1 314 ? -9.353 -12.638 -8.193 1.00 93.94 314 ARG A N 1
ATOM 2594 C CA . ARG A 1 314 ? -9.039 -14.020 -8.569 1.00 93.94 314 ARG A CA 1
ATOM 2595 C C . ARG A 1 314 ? -9.726 -14.431 -9.871 1.00 93.94 314 ARG A C 1
ATOM 2597 O O . ARG A 1 314 ? -9.066 -15.018 -10.727 1.00 93.94 314 ARG A O 1
ATOM 2604 N N . GLU A 1 315 ? -11.011 -14.130 -10.032 1.00 94.25 315 GLU A N 1
ATOM 2605 C CA . GLU A 1 315 ? -11.768 -14.400 -11.261 1.00 94.25 315 GLU A CA 1
ATOM 2606 C C . GLU A 1 315 ? -11.186 -13.641 -12.453 1.00 94.25 315 GLU A C 1
ATOM 2608 O O . GLU A 1 315 ? -10.994 -14.217 -13.526 1.00 94.25 315 GLU A O 1
ATOM 2613 N N . HIS A 1 316 ? -10.823 -12.374 -12.250 1.00 93.19 316 HIS A N 1
ATOM 2614 C CA . HIS A 1 316 ? -10.175 -11.569 -13.274 1.00 93.19 316 HIS A CA 1
ATOM 2615 C C . HIS A 1 316 ? -8.833 -12.174 -13.716 1.00 93.19 316 HIS A C 1
ATOM 2617 O O . HIS A 1 316 ? -8.627 -12.380 -14.912 1.00 93.19 316 HIS A O 1
ATOM 2623 N N . ILE A 1 317 ? -7.957 -12.541 -12.767 1.00 92.50 317 ILE A N 1
ATOM 2624 C CA . ILE A 1 317 ? -6.670 -13.199 -13.060 1.00 92.50 317 ILE A CA 1
ATOM 2625 C C . ILE A 1 317 ? -6.887 -14.536 -13.782 1.00 92.50 317 ILE A C 1
ATOM 2627 O O . ILE A 1 317 ? -6.151 -14.867 -14.711 1.00 92.50 317 ILE A O 1
ATOM 2631 N N . ALA A 1 318 ? -7.899 -15.310 -13.386 1.00 91.75 318 ALA A N 1
ATOM 2632 C CA . ALA A 1 318 ? -8.230 -16.566 -14.049 1.00 91.75 318 ALA A CA 1
ATOM 2633 C C . ALA A 1 318 ? -8.660 -16.348 -15.510 1.00 91.75 318 ALA A C 1
ATOM 2635 O O . ALA A 1 318 ? -8.224 -17.093 -16.389 1.00 91.75 318 ALA A O 1
ATOM 2636 N N . GLY A 1 319 ? -9.460 -15.310 -15.778 1.00 92.44 319 GLY A N 1
ATOM 2637 C CA . GLY A 1 319 ? -9.939 -14.969 -17.120 1.00 92.44 319 GLY A CA 1
ATOM 2638 C C . GLY A 1 319 ? -8.828 -14.561 -18.092 1.00 92.44 319 GLY A C 1
ATOM 2639 O O . GLY A 1 319 ? -8.883 -14.919 -19.265 1.00 92.44 319 GLY A O 1
ATOM 2640 N N . VAL A 1 320 ? -7.795 -13.873 -17.602 1.00 90.88 320 VAL A N 1
ATOM 2641 C CA . VAL A 1 320 ? -6.642 -13.401 -18.402 1.00 90.88 320 VAL A CA 1
ATOM 2642 C C . VAL A 1 320 ? -5.451 -14.370 -18.399 1.00 90.88 320 VAL A C 1
ATOM 2644 O O . VAL A 1 320 ? -4.487 -14.188 -19.142 1.00 90.88 320 VAL A O 1
ATOM 2647 N N . MET A 1 321 ? -5.510 -15.444 -17.606 1.00 88.56 321 MET A N 1
ATOM 2648 C CA . MET A 1 321 ? -4.460 -16.466 -17.524 1.00 88.56 321 MET A CA 1
ATOM 2649 C C . MET A 1 321 ? -4.076 -17.092 -18.880 1.00 88.56 321 MET A C 1
ATOM 2651 O O . MET A 1 321 ? -2.885 -17.330 -19.103 1.00 88.56 321 MET A O 1
ATOM 2655 N N . PRO A 1 322 ? -5.015 -17.375 -19.809 1.00 90.38 322 PRO A N 1
ATOM 2656 C CA . PRO A 1 322 ? -4.658 -17.888 -21.129 1.00 90.38 322 PRO A CA 1
ATOM 2657 C C . PRO A 1 322 ? -3.804 -16.920 -21.948 1.00 90.38 322 PRO A C 1
ATOM 2659 O O . PRO A 1 322 ? -2.994 -17.386 -22.746 1.00 90.38 322 PRO A O 1
ATOM 2662 N N . ASP A 1 323 ? -3.983 -15.612 -21.763 1.00 86.50 323 ASP A N 1
ATOM 2663 C CA . ASP A 1 323 ? -3.218 -14.585 -22.469 1.00 86.50 323 ASP A CA 1
ATOM 2664 C C . ASP A 1 323 ? -1.842 -14.415 -21.819 1.00 86.50 323 ASP A C 1
ATOM 2666 O O . ASP A 1 323 ? -0.835 -14.452 -22.521 1.00 86.50 323 ASP A O 1
ATOM 2670 N N . LEU A 1 324 ? -1.768 -14.413 -20.478 1.00 80.88 324 LEU A N 1
ATOM 2671 C CA . LEU A 1 324 ? -0.496 -14.427 -19.740 1.00 80.88 324 LEU A CA 1
ATOM 2672 C C . LEU A 1 324 ? 0.429 -15.574 -20.177 1.00 80.88 324 LEU A C 1
ATOM 2674 O O . LEU A 1 324 ? 1.631 -15.382 -20.311 1.00 80.88 324 LEU A O 1
ATOM 2678 N N . LYS A 1 325 ? -0.127 -16.768 -20.418 1.00 82.94 325 LYS A N 1
ATOM 2679 C CA . LYS A 1 325 ? 0.635 -17.946 -20.871 1.00 82.94 325 LYS A CA 1
ATOM 2680 C C . LYS A 1 325 ? 1.165 -17.827 -22.305 1.00 82.94 325 LYS A C 1
ATOM 2682 O O . LYS A 1 325 ? 2.074 -18.572 -22.661 1.00 82.94 325 LYS A O 1
ATOM 2687 N N . ARG A 1 326 ? 0.571 -16.966 -23.140 1.00 83.81 326 ARG A N 1
ATOM 2688 C CA . ARG A 1 326 ? 1.003 -16.745 -24.532 1.00 83.81 326 ARG A CA 1
ATOM 2689 C C . ARG A 1 326 ? 2.099 -15.692 -24.638 1.00 83.81 326 ARG A C 1
ATOM 2691 O O . ARG A 1 326 ? 2.840 -15.704 -25.618 1.00 83.81 326 ARG A O 1
ATOM 2698 N N . GLU A 1 327 ? 2.207 -14.803 -23.655 1.00 74.56 327 GLU A N 1
ATOM 2699 C CA . GLU A 1 327 ? 3.209 -13.744 -23.654 1.00 74.56 327 GLU A CA 1
ATOM 2700 C C . GLU A 1 327 ? 4.606 -14.292 -23.349 1.00 74.56 327 GLU A C 1
ATOM 2702 O O . GLU A 1 327 ? 4.927 -14.665 -22.222 1.00 74.56 327 GLU A O 1
ATOM 2707 N N . ALA A 1 328 ? 5.473 -14.296 -24.364 1.00 51.22 328 ALA A N 1
ATOM 2708 C CA . ALA A 1 328 ? 6.816 -14.873 -24.281 1.00 51.22 328 ALA A CA 1
ATOM 2709 C C . ALA A 1 328 ? 7.747 -14.174 -23.269 1.00 51.22 328 ALA A C 1
ATOM 2711 O O . ALA A 1 328 ? 8.768 -14.743 -22.889 1.00 51.22 328 ALA A O 1
ATOM 2712 N N . TYR A 1 329 ? 7.421 -12.948 -22.843 1.00 57.69 329 TYR A N 1
ATOM 2713 C CA . TYR A 1 329 ? 8.218 -12.183 -21.878 1.00 57.69 329 TYR A CA 1
ATOM 2714 C C . TYR A 1 329 ? 7.828 -12.437 -20.413 1.00 57.69 329 TYR A C 1
ATOM 2716 O O . TYR A 1 329 ? 8.504 -11.934 -19.514 1.00 57.69 329 TYR A O 1
ATOM 2724 N N . ILE A 1 330 ? 6.744 -13.173 -20.142 1.00 61.62 330 ILE A N 1
ATOM 2725 C CA . ILE A 1 330 ? 6.320 -13.478 -18.771 1.00 61.62 330 ILE A CA 1
ATOM 2726 C C . ILE A 1 330 ? 7.005 -14.763 -18.317 1.00 61.62 330 ILE A C 1
ATOM 2728 O O . ILE A 1 330 ? 6.802 -15.830 -18.892 1.00 61.62 330 ILE A O 1
ATOM 2732 N N . ASP A 1 331 ? 7.811 -14.662 -17.259 1.00 66.56 331 ASP A N 1
ATOM 2733 C CA . ASP A 1 331 ? 8.510 -15.815 -16.691 1.00 66.56 331 ASP A CA 1
ATOM 2734 C C . ASP A 1 331 ? 7.496 -16.897 -16.243 1.00 66.56 331 ASP A C 1
ATOM 2736 O O . ASP A 1 331 ? 6.586 -16.590 -15.458 1.00 66.56 331 ASP A O 1
ATOM 2740 N N . PRO A 1 332 ? 7.642 -18.163 -16.688 1.00 72.62 332 PRO A N 1
ATOM 2741 C CA . PRO A 1 332 ? 6.786 -19.275 -16.273 1.00 72.62 332 PRO A CA 1
ATOM 2742 C C . PRO A 1 332 ? 6.650 -19.441 -14.752 1.00 72.62 332 PRO A C 1
ATOM 2744 O O . PRO A 1 332 ? 5.621 -19.930 -14.280 1.00 72.62 332 PRO A O 1
ATOM 2747 N N . TYR A 1 333 ? 7.647 -19.004 -13.975 1.00 72.94 333 TYR A N 1
ATOM 2748 C CA . TYR A 1 333 ? 7.590 -18.953 -12.515 1.00 72.94 333 TYR A CA 1
ATOM 2749 C C . TYR A 1 333 ? 6.372 -18.173 -12.003 1.00 72.94 333 TYR A C 1
ATOM 2751 O O . TYR A 1 333 ? 5.721 -18.606 -11.053 1.00 72.94 333 TYR A O 1
ATOM 2759 N N . TRP A 1 334 ? 6.020 -17.047 -12.632 1.00 68.12 334 TRP A N 1
ATOM 2760 C CA . TRP A 1 334 ? 4.893 -16.220 -12.187 1.00 68.12 334 TRP A CA 1
ATOM 2761 C C . TRP A 1 334 ? 3.550 -16.880 -12.455 1.00 68.12 334 TRP A C 1
ATOM 2763 O O . TRP A 1 334 ? 2.646 -16.788 -11.628 1.00 68.12 334 TRP A O 1
ATOM 2773 N N . ILE A 1 335 ? 3.436 -17.604 -13.566 1.00 76.00 335 ILE A N 1
ATOM 2774 C CA . ILE A 1 335 ? 2.251 -18.403 -13.873 1.00 76.00 335 ILE A CA 1
ATOM 2775 C C . ILE A 1 335 ? 2.061 -19.488 -12.808 1.00 76.00 335 ILE A C 1
ATOM 2777 O O . ILE A 1 335 ? 0.961 -19.654 -12.281 1.00 76.00 335 ILE A O 1
ATOM 2781 N N . ASP A 1 336 ? 3.132 -20.198 -12.448 1.00 76.19 336 ASP A N 1
ATOM 2782 C CA . ASP A 1 336 ? 3.103 -21.206 -11.384 1.00 76.19 336 ASP A CA 1
ATOM 2783 C C . ASP A 1 336 ? 2.772 -20.591 -10.013 1.00 76.19 336 ASP A C 1
ATOM 2785 O O . ASP A 1 336 ? 1.905 -21.100 -9.298 1.00 76.19 336 ASP A O 1
ATOM 2789 N N . TYR A 1 337 ? 3.386 -19.454 -9.670 1.00 77.69 337 TYR A N 1
ATOM 2790 C CA . TYR A 1 337 ? 3.092 -18.718 -8.440 1.00 77.69 337 TYR A CA 1
ATOM 2791 C C . TYR A 1 337 ? 1.614 -18.319 -8.352 1.00 77.69 337 TYR A C 1
ATOM 2793 O O . TYR A 1 337 ? 0.974 -18.581 -7.331 1.00 77.69 337 TYR A O 1
ATOM 2801 N N . LEU A 1 338 ? 1.052 -17.734 -9.416 1.00 80.00 338 LEU A N 1
ATOM 2802 C CA . LEU A 1 338 ? -0.358 -17.344 -9.467 1.00 80.00 338 LEU A CA 1
ATOM 2803 C C . LEU A 1 338 ? -1.274 -18.559 -9.314 1.00 80.00 338 LEU A C 1
ATOM 2805 O O . LEU A 1 338 ? -2.174 -18.528 -8.477 1.00 80.00 338 LEU A O 1
ATOM 2809 N N . ASN A 1 339 ? -1.016 -19.650 -10.043 1.00 82.50 339 ASN A N 1
ATOM 2810 C CA . ASN A 1 339 ? -1.813 -20.875 -9.931 1.00 82.50 339 ASN A CA 1
ATOM 2811 C C . ASN A 1 339 ? -1.786 -21.439 -8.505 1.00 82.50 339 ASN A C 1
ATOM 2813 O O . ASN A 1 339 ? -2.837 -21.772 -7.954 1.00 82.50 339 ASN A O 1
ATOM 2817 N N . LYS A 1 340 ? -0.607 -21.481 -7.871 1.00 83.19 340 LYS A N 1
ATOM 2818 C CA . LYS A 1 340 ? -0.446 -21.936 -6.482 1.00 83.19 340 LYS A CA 1
ATOM 2819 C C . LYS A 1 340 ? -1.168 -21.031 -5.491 1.00 83.19 340 LYS A C 1
ATOM 2821 O O . LYS A 1 340 ? -1.892 -21.526 -4.628 1.00 83.19 340 LYS A O 1
ATOM 2826 N N . ARG A 1 341 ? -0.975 -19.713 -5.595 1.00 81.38 341 ARG A N 1
ATOM 2827 C CA . ARG A 1 341 ? -1.518 -18.734 -4.643 1.00 81.38 341 ARG A CA 1
ATOM 2828 C C . ARG A 1 341 ? -3.037 -18.632 -4.737 1.00 81.38 341 ARG A C 1
ATOM 2830 O O . ARG A 1 341 ? -3.698 -18.561 -3.706 1.00 81.38 341 ARG A O 1
ATOM 2837 N N . LEU A 1 342 ? -3.579 -18.670 -5.951 1.00 84.50 342 LEU A N 1
ATOM 2838 C CA . LEU A 1 342 ? -5.012 -18.553 -6.224 1.00 84.50 342 LEU A CA 1
ATOM 2839 C C . LEU A 1 342 ? -5.748 -19.899 -6.232 1.00 84.50 342 LEU A C 1
ATOM 2841 O O . LEU A 1 342 ? -6.972 -19.919 -6.352 1.00 84.50 342 LEU A O 1
ATOM 2845 N N . LYS A 1 343 ? -5.021 -21.021 -6.121 1.00 86.00 343 LYS A N 1
ATOM 2846 C CA . LYS A 1 343 ? -5.562 -22.385 -6.248 1.00 86.00 343 LYS A CA 1
ATOM 2847 C C . LYS A 1 343 ? -6.391 -22.559 -7.532 1.00 86.00 343 LYS A C 1
ATOM 2849 O O . LYS A 1 343 ? -7.450 -23.191 -7.512 1.00 86.00 343 LYS A O 1
ATOM 2854 N N . LEU A 1 344 ? -5.933 -21.960 -8.633 1.00 72.00 344 LEU A N 1
ATOM 2855 C CA . LEU A 1 344 ? -6.568 -22.121 -9.942 1.00 72.00 344 LEU A CA 1
ATOM 2856 C C . LEU A 1 344 ? -6.312 -23.552 -10.425 1.00 72.00 344 LEU A C 1
ATOM 2858 O O . LEU A 1 344 ? -5.189 -24.047 -10.311 1.00 72.00 344 LEU A O 1
ATOM 2862 N N . LYS A 1 345 ? -7.374 -24.225 -10.873 1.00 52.66 345 LYS A N 1
ATOM 2863 C CA . LYS A 1 345 ? -7.313 -25.600 -11.380 1.00 52.66 345 LYS A CA 1
ATOM 2864 C C . LYS A 1 345 ? -6.855 -25.643 -12.827 1.00 52.66 345 LYS A C 1
ATOM 2866 O O . LYS A 1 345 ? -7.275 -24.747 -13.592 1.00 52.66 345 LYS A O 1
#

Secondary structure 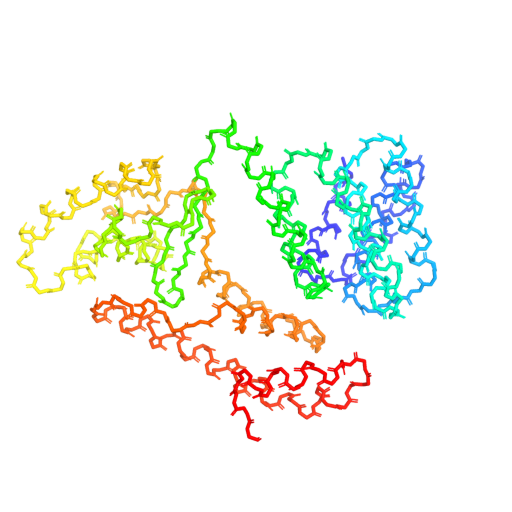(DSSP, 8-state):
--HHHHHHHHHHHTT-HHHHHHHHHHHHHHHTTSHHHHHHHHHHHHHHHHHHT---HHHHHHHHHHHHHHHHTT-HHHHHHHHHHHHHHHHHTT-HHHHHHHHHHHHHHHHHH--HHHHHHHHHHHHHHSTTTTHHHHHHHHHHHHHHHGGG----EEEE-BSS-EEEETTBTT-TTTTTHHHHHHHHHHHHHHSEEEHHHHHHHH-TTS-HHHHHHHHHHHHHHHHHHHT-TTSEEEETTTTEEEE-TT--EEEHHHHHHHHHHHHTT--SHHHHHHHHHHHHHH---BTTT--SHHHHHHHHHHHHHHHHHHHHHHHHHHHHTT-TTS-HHHHHHHHHHHT--

Radius of gyration: 23.0 Å; chains: 1; bounding box: 56×49×56 Å

Foldseek 3Di:
DDPLLVVLVVCVVLVVLVSSVVSLVVCQVVCVVPPLSNLSSLLSVLSSCLVVLVADPVNLVSLVVSLVVCVVVVVLLSNLSSLLSNLSSCVSVVVVVVNVVSVVVSLVSLLVVLALVSLVVSLVVCCLRVNDPCPPSSVVSNVSSLVSCVVPDDFEWEWAQADATAIDTRPDPPCGDVQLHLLSSQLVVVCVVVQKAAPVRSLCSRPVPDDPVVSSVVVVVSLVSSCVSSVHVQQWDQDPVVNMIGGHPPRHYHYLVVVLVVLLVSCVVDDDPVSLLSSLVSNLVSHHQGNVVHDDPVSVVVSVVVVVSVVVSLVVCLVCLVVLVVDPSRPVVSSVVSCVSSVPD

pLDDT: mean 82.18, std 14.63, range [41.91, 97.94]